Protein 2FA5 (pdb70)

Sequence (269 aa):
HPVLLNLEQFLPYRLSVLSNRISGNIAKVYGDRYGAIPEWRVITILALYPGSSASEVSDRTADKVAVSRAVARLLERGFIRRSLALSPAGRQVYETVAPLVNEEQRLSVFSAEEQQTLERLIDRLAKDGLPRASPHPVLLNLEQFLPYRRLSVLSNRISGNIAKVYGDRYGAIPEWRVITILALYPGSSASEVSDRTADKVAVSRAVARLLERGFIRRESLALSPAGRQVYETVAPLVNEEQRLSVFSAEEQQTLERLIDRLAKDGLPRA

Secondary structure (DSSP, 8-state):
---SS-GGG-HHHHHHHHHHHHHHHHHHHHHHHH--HHHHHHHHHHHHSTT--HHHHHHHH--HHHHHHHHHHHHHTTSEE---EE-HHHHHHHHHHHHHHH-------S-HHHHHHHHHHHHHIIIIITT--/--------GGG-HHHHHHHHHHHHHHHHGGGTHHHH--HHHHHHHHHHHHSTT--HHHHHHHH--HHHHHHHHHHHHHHTSEE----EE-HHHHHHHHHHHHHHH-------S-HHHHHHHHHHHHHIIIIITT--

B-factor: mean 27.33, std 9.85, range [12.16, 69.09]

Organism: Xanthomonas campestris pv. campestris (strain ATCC 33913 / DSM 3586 / NCPPB 528 / LMG 568 / P 25) (NCBI:txid190485)

Solvent-accessible surface area: 13557 Å² total

Radius of gyration: 19.33 Å; Cα contacts (8 Å, |Δi|>4): 300; chains: 2; bounding box: 57×34×50 Å

CATH classification: 1.10.10.10

Foldseek 3Di:
DDDPDPLVPHVVNVVVVVVVVLLVVLCCLCCVVPNDSLLVLLLVVCVVPPPDALVRSCVVVPPSVSSVVSVVVCVVVQQWDDVTHGDVNVVVSCVVSVVVSVVVVVCVPDDPVVVVVVVVVVVCCVPPVVVVD/DDDDDDDPQVPHVVNVVVVVVVVLLVVLCVQPCVVPPDSLLVQVLVVQVVPPLDDLVVSCVVVPPSVSSVVSVVVCVVVQQWDPPVTHGDVNVVVVCVVSVVVSVCVVVCVPDDPVRVVVVVVVVVCCVPPVVVVD

Structure (mmCIF, N/CA/C/O backbone):
data_2FA5
#
_entry.id   2FA5
#
_cell.length_a   71.420
_cell.length_b   71.420
_cell.length_c   110.290
_cell.angle_alpha   90.00
_cell.angle_beta   90.00
_cell.angle_gamma   120.00
#
_symmetry.space_group_name_H-M   'P 32 2 1'
#
loop_
_entity.id
_entity.type
_entity.pdbx_description
1 polymer 'transcriptional regulator marR/emrR family'
2 non-polymer 'CHLORIDE ION'
3 water water
#
loop_
_atom_site.group_PDB
_atom_site.id
_atom_site.type_symbol
_atom_site.label_atom_id
_atom_site.label_alt_id
_atom_site.label_comp_id
_atom_site.label_asym_id
_atom_site.label_entity_id
_atom_site.label_seq_id
_atom_site.pdbx_PDB_ins_code
_atom_site.Cartn_x
_atom_site.Cartn_y
_atom_site.Cartn_z
_atom_site.occupancy
_atom_site.B_iso_or_equiv
_atom_site.auth_seq_id
_atom_site.auth_comp_id
_atom_site.auth_asym_id
_atom_site.auth_atom_id
_atom_site.pdbx_PDB_model_num
ATOM 1 N N . HIS A 1 12 ? -26.254 56.519 50.844 1.00 43.32 12 HIS A N 1
ATOM 2 C CA . HIS A 1 12 ? -25.174 55.784 50.126 1.00 42.21 12 HIS A CA 1
ATOM 3 C C . HIS A 1 12 ? -23.840 55.994 50.834 1.00 41.61 12 HIS A C 1
ATOM 4 O O . HIS A 1 12 ? -23.139 56.974 50.582 1.00 43.29 12 HIS A O 1
ATOM 11 N N . PRO A 1 13 ? -23.465 55.068 51.728 1.00 39.26 13 PRO A N 1
ATOM 12 C CA . PRO A 1 13 ? -22.203 55.187 52.459 1.00 37.12 13 PRO A CA 1
ATOM 13 C C . PRO A 1 13 ? -20.966 54.926 51.606 1.00 34.39 13 PRO A C 1
ATOM 14 O O . PRO A 1 13 ? -21.007 54.152 50.646 1.00 33.47 13 PRO A O 1
ATOM 18 N N . VAL A 1 14 ? -19.869 55.587 51.959 1.00 32.49 14 VAL A N 1
ATOM 19 C CA . VAL A 1 14 ? -18.605 55.395 51.259 1.00 29.96 14 VAL A CA 1
ATOM 20 C C . VAL A 1 14 ? -17.913 54.260 52.008 1.00 29.68 14 VAL A C 1
ATOM 21 O O . VAL A 1 14 ? -17.605 54.384 53.195 1.00 29.41 14 VAL A O 1
ATOM 25 N N . LEU A 1 15 ? -17.689 53.147 51.319 1.00 28.67 15 LEU A N 1
ATOM 26 C CA . LEU A 1 15 ? -17.061 51.985 51.933 1.00 29.28 15 LEU A CA 1
ATOM 27 C C . LEU A 1 15 ? -15.557 51.954 51.717 1.00 28.52 15 LEU A C 1
ATOM 28 O O . LEU A 1 15 ? -14.825 51.298 52.459 1.00 29.79 15 LEU A O 1
ATOM 33 N N . LEU A 1 16 ? -15.101 52.665 50.694 1.00 26.92 16 LEU A N 1
ATOM 34 C CA . LEU A 1 16 ? -13.681 52.724 50.385 1.00 26.15 16 LEU A CA 1
ATOM 35 C C . LEU A 1 16 ? -13.245 54.186 50.427 1.00 25.13 16 LEU A C 1
ATOM 36 O O . LEU A 1 16 ? -13.486 54.941 49.487 1.00 22.79 16 LEU A O 1
ATOM 41 N N . ASN A 1 17 ? -12.616 54.581 51.533 1.00 25.16 17 ASN A N 1
ATOM 42 C CA . ASN A 1 17 ? -12.155 55.957 51.713 1.00 25.21 17 ASN A CA 1
ATOM 43 C C . ASN A 1 17 ? -10.840 56.160 50.969 1.00 25.06 17 ASN A C 1
ATOM 44 O O . ASN A 1 17 ? -9.767 56.218 51.578 1.00 22.73 17 ASN A O 1
ATOM 49 N N . LEU A 1 18 ? -10.944 56.281 49.649 1.00 22.93 18 LEU A N 1
ATOM 50 C CA . LEU A 1 18 ? -9.792 56.438 48.766 1.00 23.80 18 LEU A CA 1
ATOM 51 C C . LEU A 1 18 ? -8.691 57.398 49.202 1.00 23.74 18 LEU A C 1
ATOM 52 O O . LEU A 1 18 ? -7.517 57.052 49.149 1.00 22.96 18 LEU A O 1
ATOM 57 N N . GLU A 1 19 ? -9.061 58.607 49.610 1.00 26.59 19 GLU A N 1
ATOM 58 C CA . GLU A 1 19 ? -8.061 59.593 50.002 1.00 28.53 19 GLU A CA 1
ATOM 59 C C . GLU A 1 19 ? -7.088 59.105 51.069 1.00 28.03 19 GLU A C 1
ATOM 60 O O . GLU A 1 19 ? -5.971 59.613 51.170 1.00 30.01 19 GLU A O 1
ATOM 66 N N . GLN A 1 20 ? -7.499 58.120 51.860 1.00 27.73 20 GLN A N 1
ATOM 67 C CA . GLN A 1 20 ? -6.629 57.586 52.900 1.00 28.37 20 GLN A CA 1
ATOM 68 C C . GLN A 1 20 ? -6.342 56.104 52.675 1.00 27.26 20 GLN A C 1
ATOM 69 O O . GLN A 1 20 ? -5.828 55.424 53.558 1.00 27.04 20 GLN A O 1
ATOM 75 N N . PHE A 1 21 ? -6.668 55.620 51.479 1.00 25.02 21 PHE A N 1
ATOM 76 C CA . PHE A 1 21 ? -6.477 54.219 51.105 1.00 24.08 21 PHE A CA 1
ATOM 77 C C . PHE A 1 21 ? -5.099 54.060 50.449 1.00 25.11 21 PHE A C 1
ATOM 78 O O . PHE A 1 21 ? -4.879 54.527 49.331 1.00 22.05 21 PHE A O 1
ATOM 86 N N . LEU A 1 22 ? -4.179 53.397 51.146 1.00 25.05 22 LEU A N 1
ATOM 87 C CA . LEU A 1 22 ? -2.814 53.209 50.650 1.00 28.21 22 LEU A CA 1
ATOM 88 C C . LEU A 1 22 ? -2.674 52.795 49.179 1.00 26.40 22 LEU A C 1
ATOM 89 O O . LEU A 1 22 ? -1.906 53.406 48.436 1.00 27.52 22 LEU A O 1
ATOM 94 N N . PRO A 1 23 ? -3.391 51.746 48.742 1.00 25.45 23 PRO A N 1
ATOM 95 C CA . PRO A 1 23 ? -3.270 51.334 47.338 1.00 25.07 23 PRO A CA 1
ATOM 96 C C . PRO A 1 23 ? -3.557 52.475 46.361 1.00 25.71 23 PRO A C 1
ATOM 97 O O . PRO A 1 23 ? -2.908 52.600 45.314 1.00 25.67 23 PRO A O 1
ATOM 101 N N . TYR A 1 24 ? -4.534 53.304 46.708 1.00 23.65 24 TYR A N 1
ATOM 102 C CA . TYR A 1 24 ? -4.909 54.434 45.871 1.00 22.03 24 TYR A CA 1
ATOM 103 C C . TYR A 1 24 ? -3.817 55.496 45.926 1.00 22.90 24 TYR A C 1
ATOM 104 O O . TYR A 1 24 ? -3.374 55.993 44.895 1.00 22.14 24 TYR A O 1
ATOM 113 N N . ARG A 1 25 ? -3.394 55.843 47.137 1.00 21.96 25 ARG A N 1
ATOM 114 C CA . ARG A 1 25 ? -2.354 56.846 47.329 1.00 23.98 25 ARG A CA 1
ATOM 115 C C . ARG A 1 25 ? -1.090 56.477 46.554 1.00 22.73 25 ARG A C 1
ATOM 116 O O . ARG A 1 25 ? -0.465 57.335 45.924 1.00 21.14 25 ARG A O 1
ATOM 124 N N . LEU A 1 26 ? -0.719 55.202 46.598 1.00 22.81 26 LEU A N 1
ATOM 125 C CA . LEU A 1 26 ? 0.473 54.741 45.890 1.00 23.31 26 LEU A CA 1
ATOM 126 C C . LEU A 1 26 ? 0.272 54.816 44.381 1.00 22.46 26 LEU A C 1
ATOM 127 O O . LEU A 1 26 ? 1.154 55.274 43.652 1.00 22.21 26 LEU A O 1
ATOM 132 N N . SER A 1 27 ? -0.889 54.360 43.922 1.00 19.74 27 SER A N 1
ATOM 133 C CA . SER A 1 27 ? -1.223 54.365 42.501 1.00 20.84 27 SER A CA 1
ATOM 134 C C . SER A 1 27 ? -1.201 55.780 41.931 1.00 19.76 27 SER A C 1
ATOM 135 O O . SER A 1 27 ? -0.612 56.024 40.878 1.00 17.65 27 SER A O 1
ATOM 138 N N . VAL A 1 28 ? -1.849 56.711 42.624 1.00 16.43 28 VAL A N 1
ATOM 139 C CA . VAL A 1 28 ? -1.886 58.094 42.166 1.00 17.20 28 VAL A CA 1
ATOM 140 C C . VAL A 1 28 ? -0.481 58.708 42.114 1.00 16.73 28 VAL A C 1
ATOM 141 O O . VAL A 1 28 ? -0.109 59.327 41.117 1.00 14.12 28 VAL A O 1
ATOM 145 N N . LEU A 1 29 ? 0.302 58.533 43.177 1.00 15.97 29 LEU A N 1
ATOM 146 C CA . LEU A 1 29 ? 1.651 59.089 43.201 1.00 16.54 29 LEU A CA 1
ATOM 147 C C . LEU A 1 29 ? 2.508 58.522 42.075 1.00 14.97 29 LEU A C 1
ATOM 148 O O . LEU A 1 29 ? 3.246 59.257 41.412 1.00 15.83 29 LEU A O 1
ATOM 153 N N . SER A 1 30 ? 2.413 57.214 41.868 1.00 13.94 30 SER A N 1
ATOM 154 C CA . SER A 1 30 ? 3.178 56.549 40.814 1.00 15.41 30 SER A CA 1
ATOM 155 C C . SER A 1 30 ? 2.779 57.098 39.440 1.00 15.90 30 SER A C 1
ATOM 156 O O . SER A 1 30 ? 3.633 57.361 38.591 1.00 15.57 30 SER A O 1
ATOM 159 N N . ASN A 1 31 ? 1.476 57.271 39.232 1.00 14.22 31 ASN A N 1
ATOM 160 C CA . ASN A 1 31 ? 0.971 57.803 37.971 1.00 16.27 31 ASN A CA 1
ATOM 161 C C . ASN A 1 31 ? 1.450 59.238 37.735 1.00 15.87 31 ASN A C 1
ATOM 162 O O . ASN A 1 31 ? 1.782 59.607 36.608 1.00 14.91 31 ASN A O 1
ATOM 167 N N . ARG A 1 32 ? 1.492 60.046 38.792 1.00 16.14 32 ARG A N 1
ATOM 168 C CA . ARG A 1 32 ? 1.940 61.432 38.659 1.00 15.33 32 ARG A CA 1
ATOM 169 C C . ARG A 1 32 ? 3.439 61.502 38.388 1.00 15.19 32 ARG A C 1
ATOM 170 O O . ARG A 1 32 ? 3.889 62.314 37.580 1.00 15.48 32 ARG A O 1
ATOM 178 N N . ILE A 1 33 ? 4.214 60.663 39.070 1.00 13.68 33 ILE A N 1
ATOM 179 C CA . ILE A 1 33 ? 5.657 60.620 38.837 1.00 13.96 33 ILE A CA 1
ATOM 180 C C . ILE A 1 33 ? 5.889 60.220 37.366 1.00 16.10 33 ILE A C 1
ATOM 181 O O . ILE A 1 33 ? 6.651 60.866 36.643 1.00 15.95 33 ILE A O 1
ATOM 186 N N . SER A 1 34 ? 5.214 59.165 36.921 1.00 16.86 34 SER A N 1
ATOM 187 C CA . SER A 1 34 ? 5.358 58.702 35.540 1.00 19.29 34 SER A CA 1
ATOM 188 C C . SER A 1 34 ? 4.908 59.747 34.524 1.00 17.97 34 SER A C 1
ATOM 189 O O . SER A 1 34 ? 5.514 59.881 33.458 1.00 18.80 34 SER A O 1
ATOM 192 N N . GLY A 1 35 ? 3.853 60.485 34.855 1.00 17.36 35 GLY A N 1
ATOM 193 C CA . GLY A 1 35 ? 3.352 61.518 33.960 1.00 18.52 35 GLY A CA 1
ATOM 194 C C . GLY A 1 35 ? 4.350 62.651 33.781 1.00 18.88 35 GLY A C 1
ATOM 195 O O . GLY A 1 35 ? 4.489 63.212 32.690 1.00 18.13 35 GLY A O 1
ATOM 196 N N . ASN A 1 36 ? 5.054 63.002 34.852 1.00 17.22 36 ASN A N 1
ATOM 197 C CA . ASN A 1 36 ? 6.048 64.065 34.765 1.00 17.04 36 ASN A CA 1
ATOM 198 C C . ASN A 1 36 ? 7.253 63.584 33.964 1.00 18.36 36 ASN A C 1
ATOM 199 O O . ASN A 1 36 ? 7.843 64.341 33.185 1.00 19.04 36 ASN A O 1
ATOM 204 N N . ILE A 1 37 ? 7.615 62.321 34.147 1.00 16.81 37 ILE A N 1
ATOM 205 C CA . ILE A 1 37 ? 8.737 61.747 33.409 1.00 17.81 37 ILE A CA 1
ATOM 206 C C . ILE A 1 37 ? 8.337 61.619 31.938 1.00 18.10 37 ILE A C 1
ATOM 207 O O . ILE A 1 37 ? 9.161 61.796 31.038 1.00 20.45 37 ILE A O 1
ATOM 212 N N . ALA A 1 38 ? 7.059 61.338 31.708 1.00 19.41 38 ALA A N 1
ATOM 213 C CA . ALA A 1 38 ? 6.526 61.159 30.361 1.00 20.56 38 ALA A CA 1
ATOM 214 C C . ALA A 1 38 ? 6.632 62.404 29.489 1.00 24.08 38 ALA A C 1
ATOM 215 O O . ALA A 1 38 ? 6.564 62.313 28.262 1.00 24.91 38 ALA A O 1
ATOM 217 N N . LYS A 1 39 ? 6.795 63.566 30.112 1.00 23.98 39 LYS A N 1
ATOM 218 C CA . LYS A 1 39 ? 6.897 64.800 29.344 1.00 26.67 39 LYS A CA 1
ATOM 219 C C . LYS A 1 39 ? 8.213 64.836 28.577 1.00 25.55 39 LYS A C 1
ATOM 220 O O . LYS A 1 39 ? 8.298 65.420 27.494 1.00 25.06 39 LYS A O 1
ATOM 226 N N . VAL A 1 40 ? 9.240 64.206 29.140 1.00 22.62 40 VAL A N 1
ATOM 227 C CA . VAL A 1 40 ? 10.549 64.174 28.503 1.00 22.39 40 VAL A CA 1
ATOM 228 C C . VAL A 1 40 ? 10.495 63.546 27.113 1.00 22.35 40 VAL A C 1
ATOM 229 O O . VAL A 1 40 ? 10.922 64.159 26.133 1.00 21.69 40 VAL A O 1
ATOM 233 N N . TYR A 1 41 ? 9.978 62.325 27.025 1.00 21.36 41 TYR A N 1
ATOM 234 C CA . TYR A 1 41 ? 9.901 61.646 25.739 1.00 19.83 41 TYR A CA 1
ATOM 235 C C . TYR A 1 41 ? 8.601 61.934 25.001 1.00 21.53 41 TYR A C 1
ATOM 236 O O . TYR A 1 41 ? 8.506 61.717 23.789 1.00 20.12 41 TYR A O 1
ATOM 245 N N . GLY A 1 42 ? 7.602 62.425 25.727 1.00 18.64 42 GLY A N 1
ATOM 246 C CA . GLY A 1 42 ? 6.352 62.773 25.082 1.00 22.96 42 GLY A CA 1
ATOM 247 C C . GLY A 1 42 ? 6.668 63.943 24.166 1.00 25.90 42 GLY A C 1
ATOM 248 O O . GLY A 1 42 ? 6.233 63.991 23.014 1.00 27.42 42 GLY A O 1
ATOM 249 N N . ASP A 1 43 ? 7.456 64.881 24.684 1.00 24.91 43 ASP A N 1
ATOM 250 C CA . ASP A 1 43 ? 7.861 66.062 23.933 1.00 26.16 43 ASP A CA 1
ATOM 251 C C . ASP A 1 43 ? 8.878 65.737 22.838 1.00 25.87 43 ASP A C 1
ATOM 252 O O . ASP A 1 43 ? 8.719 66.147 21.691 1.00 28.41 43 ASP A O 1
ATOM 257 N N . ARG A 1 44 ? 9.924 65.002 23.194 1.00 23.76 44 ARG A N 1
ATOM 258 C CA . ARG A 1 44 ? 10.965 64.669 22.232 1.00 25.02 44 ARG A CA 1
ATOM 259 C C . ARG A 1 44 ? 10.574 63.680 21.135 1.00 24.71 44 ARG A C 1
ATOM 260 O O . ARG A 1 44 ? 11.072 63.782 20.016 1.00 24.63 44 ARG A O 1
ATOM 268 N N . TYR A 1 45 ? 9.675 62.743 21.430 1.00 23.49 45 TYR A N 1
ATOM 269 C CA . TYR A 1 45 ? 9.303 61.749 20.425 1.00 22.15 45 TYR A CA 1
ATOM 270 C C . TYR A 1 45 ? 7.824 61.422 20.234 1.00 21.72 45 TYR A C 1
ATOM 271 O O . TYR A 1 45 ? 7.492 60.556 19.424 1.00 21.57 45 TYR A O 1
ATOM 280 N N . GLY A 1 46 ? 6.933 62.101 20.951 1.00 21.72 46 GLY A N 1
ATOM 281 C CA . GLY A 1 46 ? 5.519 61.792 20.811 1.00 21.28 46 GLY A CA 1
ATOM 282 C C . GLY A 1 46 ? 5.295 60.336 21.192 1.00 22.76 46 GLY A C 1
ATOM 283 O O . GLY A 1 46 ? 4.540 59.608 20.544 1.00 22.81 46 GLY A O 1
ATOM 292 N N . ALA A 1 48 ? 4.312 57.324 24.129 1.00 19.03 48 ALA A N 1
ATOM 293 C CA . ALA A 1 48 ? 3.448 57.055 25.278 1.00 18.36 48 ALA A CA 1
ATOM 294 C C . ALA A 1 48 ? 4.178 56.307 26.398 1.00 17.58 48 ALA A C 1
ATOM 295 O O . ALA A 1 48 ? 5.189 55.657 26.171 1.00 14.55 48 ALA A O 1
ATOM 297 N N . ILE A 1 49 ? 3.648 56.407 27.612 1.00 17.46 49 ILE A N 1
ATOM 298 C CA . ILE A 1 49 ? 4.252 55.774 28.778 1.00 17.40 49 ILE A CA 1
ATOM 299 C C . ILE A 1 49 ? 4.605 54.300 28.605 1.00 16.10 49 ILE A C 1
ATOM 300 O O . ILE A 1 49 ? 5.746 53.901 28.839 1.00 16.84 49 ILE A O 1
ATOM 305 N N . PRO A 1 50 ? 3.641 53.466 28.188 1.00 16.89 50 PRO A N 1
ATOM 306 C CA . PRO A 1 50 ? 3.959 52.043 28.016 1.00 16.98 50 PRO A CA 1
ATOM 307 C C . PRO A 1 50 ? 5.076 51.781 27.011 1.00 15.96 50 PRO A C 1
ATOM 308 O O . PRO A 1 50 ? 5.881 50.863 27.185 1.00 15.88 50 PRO A O 1
ATOM 312 N N . GLU A 1 51 ? 5.126 52.597 25.965 1.00 15.65 51 GLU A N 1
ATOM 313 C CA . GLU A 1 51 ? 6.151 52.457 24.940 1.00 14.73 51 GLU A CA 1
ATOM 314 C C . GLU A 1 51 ? 7.531 52.719 25.532 1.00 14.24 51 GLU A C 1
ATOM 315 O O . GLU A 1 51 ? 8.469 51.967 25.285 1.00 15.03 51 GLU A O 1
ATOM 321 N N . TRP A 1 52 ? 7.657 53.786 26.313 1.00 14.85 52 TRP A N 1
ATOM 322 C CA . TRP A 1 52 ? 8.945 54.095 26.936 1.00 14.20 52 TRP A CA 1
ATOM 323 C C . TRP A 1 52 ? 9.370 52.949 27.855 1.00 15.31 52 TRP A C 1
ATOM 324 O O . TRP A 1 52 ? 10.518 52.509 27.816 1.00 14.69 52 TRP A O 1
ATOM 335 N N . ARG A 1 53 ? 8.445 52.459 28.676 1.00 15.11 53 ARG A N 1
ATOM 336 C CA . ARG A 1 53 ? 8.782 51.368 29.587 1.00 18.67 53 ARG A CA 1
ATOM 337 C C . ARG A 1 53 ? 9.330 50.175 28.808 1.00 18.92 53 ARG A C 1
ATOM 338 O O . ARG A 1 53 ? 10.344 49.587 29.192 1.00 16.64 53 ARG A O 1
ATOM 346 N N . VAL A 1 54 ? 8.678 49.820 27.703 1.00 18.61 54 VAL A N 1
ATOM 347 C CA . VAL A 1 54 ? 9.166 48.706 26.901 1.00 16.37 54 VAL A CA 1
ATOM 348 C C . VAL A 1 54 ? 10.591 48.981 26.426 1.00 16.62 54 VAL A C 1
ATOM 349 O O . VAL A 1 54 ? 11.440 48.098 26.467 1.00 16.62 54 VAL A O 1
ATOM 353 N N . ILE A 1 55 ? 10.853 50.202 25.971 1.00 15.98 55 ILE A N 1
ATOM 354 C CA . ILE A 1 55 ? 12.193 50.565 25.518 1.00 16.49 55 ILE A CA 1
ATOM 355 C C . ILE A 1 55 ? 13.230 50.333 26.624 1.00 15.61 55 ILE A C 1
ATOM 356 O O . ILE A 1 55 ? 14.287 49.742 26.386 1.00 17.03 55 ILE A O 1
ATOM 361 N N . THR A 1 56 ? 12.924 50.796 27.832 1.00 15.26 56 THR A N 1
ATOM 362 C CA . THR A 1 56 ? 13.859 50.655 28.949 1.00 17.96 56 THR A CA 1
ATOM 363 C C . THR A 1 56 ? 14.128 49.205 29.319 1.00 18.16 56 THR A C 1
ATOM 364 O O . THR A 1 56 ? 15.220 48.876 29.779 1.00 18.65 56 THR A O 1
ATOM 368 N N . ILE A 1 57 ? 13.133 48.343 29.130 1.00 16.98 57 ILE A N 1
ATOM 369 C CA . ILE A 1 57 ? 13.289 46.925 29.443 1.00 18.63 57 ILE A CA 1
ATOM 370 C C . ILE A 1 57 ? 14.154 46.258 28.373 1.00 18.60 57 ILE A C 1
ATOM 3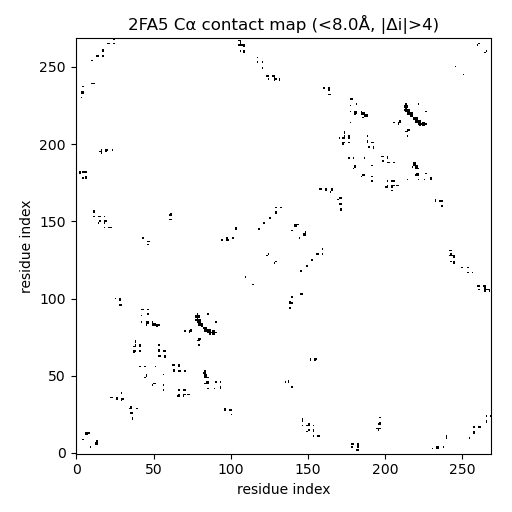71 O O . ILE A 1 57 ? 15.092 45.528 28.691 1.00 19.77 57 ILE A O 1
ATOM 376 N N . LEU A 1 58 ? 13.843 46.515 27.106 1.00 18.91 58 LEU A N 1
ATOM 377 C CA . LEU A 1 58 ? 14.609 45.930 26.007 1.00 19.32 58 LEU A CA 1
ATOM 378 C C . LEU A 1 58 ? 16.046 46.437 25.972 1.00 20.12 58 LEU A C 1
ATOM 379 O O . LEU A 1 58 ? 16.941 45.748 25.489 1.00 21.03 58 LEU A O 1
ATOM 384 N N . ALA A 1 59 ? 16.264 47.648 26.468 1.00 18.52 59 ALA A N 1
ATOM 385 C CA . ALA A 1 59 ? 17.608 48.205 26.494 1.00 21.10 59 ALA A CA 1
ATOM 386 C C . ALA A 1 59 ? 18.439 47.397 27.488 1.00 22.99 59 ALA A C 1
ATOM 387 O O . ALA A 1 59 ? 19.594 47.066 27.224 1.00 24.71 59 ALA A O 1
ATOM 389 N N . LEU A 1 60 ? 17.831 47.075 28.627 1.00 24.27 60 LEU A N 1
ATOM 390 C CA . LEU A 1 60 ? 18.500 46.324 29.687 1.00 26.02 60 LEU A CA 1
ATOM 391 C C . LEU A 1 60 ? 18.541 44.820 29.424 1.00 27.64 60 LEU A C 1
ATOM 392 O O . LEU A 1 60 ? 19.504 44.150 29.800 1.00 28.87 60 LEU A O 1
ATOM 397 N N . TYR A 1 61 ? 17.509 44.290 28.768 1.00 26.52 61 TYR A N 1
ATOM 398 C CA . TYR A 1 61 ? 17.451 42.859 28.480 1.00 26.71 61 TYR A CA 1
ATOM 399 C C . TYR A 1 61 ? 17.068 42.556 27.033 1.00 27.52 61 TYR A C 1
ATOM 400 O O . TYR A 1 61 ? 15.925 42.204 26.740 1.00 26.62 61 TYR A O 1
ATOM 409 N N . PRO A 1 62 ? 18.026 42.689 26.105 1.00 29.52 62 PRO A N 1
ATOM 410 C CA . PRO A 1 62 ? 17.753 42.421 24.691 1.00 30.56 62 PRO A CA 1
ATOM 411 C C . PRO A 1 62 ? 17.241 40.997 24.477 1.00 30.86 62 PRO A C 1
ATOM 412 O O . PRO A 1 62 ? 17.647 40.072 25.179 1.00 30.63 62 PRO A O 1
ATOM 416 N N . GLY A 1 63 ? 16.340 40.829 23.514 1.00 30.57 63 GLY A N 1
ATOM 417 C CA . GLY A 1 63 ? 15.808 39.508 23.227 1.00 31.02 63 GLY A CA 1
ATOM 418 C C . GLY A 1 63 ? 14.540 39.140 23.972 1.00 30.72 63 GLY A C 1
ATOM 419 O O . GLY A 1 63 ? 13.938 38.101 23.697 1.00 31.11 63 GLY A O 1
ATOM 420 N N . SER A 1 64 ? 14.129 39.981 24.917 1.00 30.33 64 SER A N 1
ATOM 421 C CA . SER A 1 64 ? 12.921 39.723 25.691 1.00 30.99 64 SER A CA 1
ATOM 422 C C . SER A 1 64 ? 11.686 39.688 24.797 1.00 31.37 64 SER A C 1
ATOM 423 O O . SER A 1 64 ? 11.611 40.401 23.798 1.00 31.40 64 SER A O 1
ATOM 426 N N . SER A 1 65 ? 10.720 38.853 25.161 1.00 32.87 65 SER A N 1
ATOM 427 C CA . SER A 1 65 ? 9.479 38.752 24.403 1.00 33.57 65 SER A CA 1
ATOM 428 C C . SER A 1 65 ? 8.474 39.685 25.065 1.00 33.54 65 SER A C 1
ATOM 429 O O . SER A 1 65 ? 8.732 40.211 26.148 1.00 32.63 65 SER A O 1
ATOM 432 N N . ALA A 1 66 ? 7.333 39.897 24.420 1.00 33.82 66 ALA A N 1
ATOM 433 C CA . ALA A 1 66 ? 6.313 40.764 24.993 1.00 33.34 66 ALA A CA 1
ATOM 434 C C . ALA A 1 66 ? 5.883 40.184 26.338 1.00 34.01 66 ALA A C 1
ATOM 435 O O . ALA A 1 66 ? 5.710 40.913 27.315 1.00 31.77 66 ALA A O 1
ATOM 437 N N . SER A 1 67 ? 5.726 38.864 26.382 1.00 33.05 67 SER A N 1
ATOM 438 C CA . SER A 1 67 ? 5.312 38.174 27.599 1.00 33.63 67 SER A CA 1
ATOM 439 C C . SER A 1 67 ? 6.313 38.365 28.733 1.00 32.82 67 SER A C 1
ATOM 440 O O . SER A 1 67 ? 5.927 38.537 29.891 1.00 31.88 67 SER A O 1
ATOM 443 N N . GLU A 1 68 ? 7.599 38.328 28.399 1.00 31.35 68 GLU A N 1
ATOM 444 C CA . GLU A 1 68 ? 8.645 38.506 29.399 1.00 30.01 68 GLU A CA 1
ATOM 445 C C . GLU A 1 68 ? 8.626 39.928 29.948 1.00 28.23 68 GLU A C 1
ATOM 446 O O . GLU A 1 68 ? 8.882 40.150 31.133 1.00 25.88 68 GLU A O 1
ATOM 452 N N . VAL A 1 69 ? 8.331 40.889 29.080 1.00 25.25 69 VAL A N 1
ATOM 453 C CA . VAL A 1 69 ? 8.261 42.285 29.496 1.00 23.44 69 VAL A CA 1
ATOM 454 C C . VAL A 1 69 ? 7.131 42.441 30.513 1.00 24.33 69 VAL A C 1
ATOM 455 O O . VAL A 1 69 ? 7.311 43.040 31.570 1.00 23.89 69 VAL A O 1
ATOM 459 N N . SER A 1 70 ? 5.970 41.877 30.191 1.00 25.52 70 SER A N 1
ATOM 460 C CA . SER A 1 70 ? 4.801 41.948 31.062 1.00 28.03 70 SER A CA 1
ATOM 461 C C . SER A 1 70 ? 5.036 41.369 32.450 1.00 28.91 70 SER A C 1
ATOM 462 O O . SER A 1 70 ? 4.674 41.980 33.454 1.00 27.09 70 SER A O 1
ATOM 465 N N . ASP A 1 71 ? 5.636 40.183 32.506 1.00 30.55 71 ASP A N 1
ATOM 466 C CA . ASP A 1 71 ? 5.891 39.526 33.781 1.00 32.62 71 ASP A CA 1
ATOM 467 C C . ASP A 1 71 ? 6.810 40.345 34.679 1.00 32.15 71 ASP A C 1
ATOM 468 O O . ASP A 1 71 ? 6.609 40.423 35.891 1.00 32.56 71 ASP A O 1
ATOM 473 N N . ARG A 1 72 ? 7.814 40.968 34.077 1.00 30.57 72 ARG A N 1
ATOM 474 C CA . ARG A 1 72 ? 8.771 41.773 34.825 1.00 30.07 72 ARG A CA 1
ATOM 475 C C . ARG A 1 72 ? 8.142 43.065 35.358 1.00 29.64 72 ARG A C 1
ATOM 476 O O . ARG A 1 72 ? 8.363 43.448 36.508 1.00 29.19 72 ARG A O 1
ATOM 484 N N . THR A 1 73 ? 7.333 43.716 34.528 1.00 26.86 73 THR A N 1
ATOM 485 C CA . THR A 1 73 ? 6.702 44.978 34.896 1.00 26.69 73 THR A CA 1
ATOM 486 C C . THR A 1 73 ? 5.317 44.873 35.535 1.00 25.81 73 THR A C 1
ATOM 487 O O . THR A 1 73 ? 4.830 45.842 36.117 1.00 25.83 73 THR A O 1
ATOM 491 N N . ALA A 1 74 ? 4.685 43.710 35.421 1.00 24.51 74 ALA A N 1
ATOM 492 C CA . ALA A 1 74 ? 3.346 43.501 35.963 1.00 25.99 74 ALA A CA 1
ATOM 493 C C . ALA A 1 74 ? 2.319 44.303 35.159 1.00 25.41 74 ALA A C 1
ATOM 494 O O . ALA A 1 74 ? 1.169 44.439 35.569 1.00 24.79 74 ALA A O 1
ATOM 504 N N . ASP A 1 76 ? -0.286 45.136 32.108 1.00 26.71 76 ASP A N 1
ATOM 505 C CA . ASP A 1 76 ? -1.276 44.319 31.424 1.00 27.77 76 ASP A CA 1
ATOM 506 C C . ASP A 1 76 ? -0.672 43.824 30.107 1.00 26.19 76 ASP A C 1
ATOM 507 O O . ASP A 1 76 ? -0.122 44.615 29.334 1.00 23.80 76 ASP A O 1
ATOM 512 N N . LYS A 1 77 ? -0.771 42.519 29.865 1.00 25.15 77 LYS A N 1
ATOM 513 C CA . LYS A 1 77 ? -0.235 41.891 28.657 1.00 24.69 77 LYS A CA 1
ATOM 514 C C . LYS A 1 77 ? -0.692 42.569 27.362 1.00 22.20 77 LYS A C 1
ATOM 515 O O . LYS A 1 77 ? 0.089 42.715 26.417 1.00 18.16 77 LYS A O 1
ATOM 521 N N . VAL A 1 78 ? -1.958 42.967 27.308 1.00 19.98 78 VAL A N 1
ATOM 522 C CA . VAL A 1 78 ? -2.480 43.606 26.103 1.00 20.24 78 VAL A CA 1
ATOM 523 C C . VAL A 1 78 ? -1.861 44.980 25.880 1.00 20.19 78 VAL A C 1
ATOM 524 O O . VAL A 1 78 ? -1.598 45.372 24.746 1.00 19.61 78 VAL A O 1
ATOM 528 N N . ALA A 1 79 ? -1.611 45.711 26.963 1.00 19.46 79 ALA A N 1
ATOM 529 C CA . ALA A 1 79 ? -1.020 47.035 26.838 1.00 19.60 79 ALA A CA 1
ATOM 530 C C . ALA A 1 79 ? 0.407 46.924 26.316 1.00 18.00 79 ALA A C 1
ATOM 531 O O . ALA A 1 79 ? 0.843 47.743 25.507 1.00 20.05 79 ALA A O 1
ATOM 533 N N . VAL A 1 80 ? 1.133 45.912 26.782 1.00 18.94 80 VAL A N 1
ATOM 534 C CA . VAL A 1 80 ? 2.513 45.707 26.347 1.00 19.48 80 VAL A CA 1
ATOM 535 C C . VAL A 1 80 ? 2.524 45.301 24.875 1.00 17.32 80 VAL A C 1
ATOM 536 O O . VAL A 1 80 ? 3.323 45.801 24.088 1.00 16.51 80 VAL A O 1
ATOM 540 N N . SER A 1 81 ? 1.621 44.398 24.508 1.00 17.48 81 SER A N 1
ATOM 541 C CA . SER A 1 81 ? 1.542 43.939 23.126 1.00 16.77 81 SER A CA 1
ATOM 542 C C . SER A 1 81 ? 1.281 45.105 22.182 1.00 15.58 81 SER A C 1
ATOM 543 O O . SER A 1 81 ? 1.934 45.229 21.145 1.00 16.08 81 SER A O 1
ATOM 546 N N . ARG A 1 82 ? 0.328 45.962 22.538 1.00 15.75 82 ARG A N 1
ATOM 547 C CA . ARG A 1 82 ? 0.010 47.116 21.697 1.00 16.04 82 ARG A CA 1
ATOM 54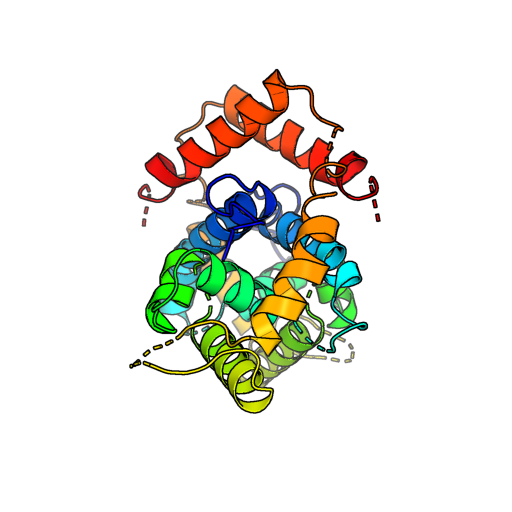8 C C . ARG A 1 82 ? 1.185 48.090 21.652 1.00 16.90 82 ARG A C 1
ATOM 549 O O . ARG A 1 82 ? 1.442 48.712 20.621 1.00 17.28 82 ARG A O 1
ATOM 557 N N . ALA A 1 83 ? 1.904 48.210 22.767 1.00 15.87 83 ALA A N 1
ATOM 558 C CA . ALA A 1 83 ? 3.064 49.101 22.826 1.00 16.56 83 ALA A CA 1
ATOM 559 C C . ALA A 1 83 ? 4.142 48.575 21.885 1.00 14.76 83 ALA A C 1
ATOM 560 O O . ALA A 1 83 ? 4.769 49.338 21.150 1.00 14.49 83 ALA A O 1
ATOM 562 N N . VAL A 1 84 ? 4.358 47.263 21.918 1.00 16.03 84 VAL A N 1
ATOM 563 C CA . VAL A 1 84 ? 5.347 46.630 21.054 1.00 16.73 84 VAL A CA 1
ATOM 564 C C . VAL A 1 84 ? 4.947 46.832 19.589 1.00 17.26 84 VAL A C 1
ATOM 565 O O . VAL A 1 84 ? 5.793 47.098 18.737 1.00 16.41 84 VAL A O 1
ATOM 569 N N . ALA A 1 85 ? 3.654 46.719 19.302 1.00 16.26 85 ALA A N 1
ATOM 570 C CA . ALA A 1 85 ? 3.165 46.913 17.938 1.00 18.36 85 ALA A CA 1
ATOM 571 C C . ALA A 1 85 ? 3.512 48.325 17.457 1.00 18.92 85 ALA A C 1
ATOM 572 O O . ALA A 1 85 ? 4.035 48.509 16.354 1.00 18.07 85 ALA A O 1
ATOM 574 N N . ARG A 1 86 ? 3.212 49.318 18.289 1.00 19.80 86 ARG A N 1
ATOM 575 C CA . ARG A 1 86 ? 3.491 50.715 17.962 1.00 20.89 86 ARG A CA 1
ATOM 576 C C . ARG A 1 86 ? 4.983 50.955 17.730 1.00 19.23 86 ARG A C 1
ATOM 577 O O . ARG A 1 86 ? 5.372 51.636 16.782 1.00 19.56 86 ARG A O 1
ATOM 585 N N . LEU A 1 87 ? 5.815 50.402 18.606 1.00 16.06 87 LEU A N 1
ATOM 586 C CA . LEU A 1 87 ? 7.265 50.559 18.486 1.00 16.03 87 LEU A CA 1
ATOM 587 C C . LEU A 1 87 ? 7.836 49.887 17.241 1.00 17.94 87 LEU A C 1
ATOM 588 O O . LEU A 1 87 ? 8.818 50.360 16.672 1.00 16.67 87 LEU A O 1
ATOM 593 N N . LEU A 1 88 ? 7.244 48.767 16.842 1.00 18.94 88 LEU A N 1
ATOM 594 C CA . LEU A 1 88 ? 7.705 48.050 15.651 1.00 21.54 88 LEU A CA 1
ATOM 595 C C . LEU A 1 88 ? 7.367 48.890 14.426 1.00 23.43 88 LEU A C 1
ATOM 596 O O . LEU A 1 88 ? 8.213 49.126 13.555 1.00 22.98 88 LEU A O 1
ATOM 601 N N . GLU A 1 89 ? 6.119 49.340 14.378 1.00 24.18 89 GLU A N 1
ATOM 602 C CA . GLU A 1 89 ? 5.622 50.170 13.287 1.00 27.52 89 GLU A CA 1
ATOM 603 C C . GLU A 1 89 ? 6.485 51.409 13.072 1.00 27.39 89 GLU A C 1
ATOM 604 O O . GLU A 1 89 ? 6.765 51.793 11.933 1.00 27.68 89 GLU A O 1
ATOM 610 N N . ARG A 1 90 ? 6.904 52.031 14.171 1.00 25.57 90 ARG A N 1
ATOM 611 C CA . ARG A 1 90 ? 7.723 53.238 14.113 1.00 24.91 90 ARG A CA 1
ATOM 612 C C . ARG A 1 90 ? 9.212 52.975 13.922 1.00 24.00 90 ARG A C 1
ATOM 613 O O . ARG A 1 90 ? 10.002 53.911 13.800 1.00 24.53 90 ARG A O 1
ATOM 621 N N . GLY A 1 91 ? 9.596 51.705 13.919 1.00 22.90 91 GLY A N 1
ATOM 622 C CA . GLY A 1 91 ? 10.991 51.355 13.725 1.00 22.78 91 GLY A CA 1
ATOM 623 C C . GLY A 1 91 ? 11.921 51.528 14.915 1.00 23.38 91 GLY A C 1
ATOM 624 O O . GLY A 1 91 ? 13.137 51.574 14.730 1.00 21.98 91 GLY A O 1
ATOM 625 N N . PHE A 1 92 ? 11.371 51.619 16.127 1.00 22.40 92 PHE A N 1
ATOM 626 C CA . PHE A 1 92 ? 12.193 51.782 17.326 1.00 23.89 92 PHE A CA 1
ATOM 627 C C . PHE A 1 92 ? 12.716 50.444 17.830 1.00 23.38 92 PHE A C 1
ATOM 628 O O . PHE A 1 92 ? 13.708 50.387 18.556 1.00 22.22 92 PHE A O 1
ATOM 636 N N . ILE A 1 93 ? 12.027 49.369 17.475 1.00 22.38 93 ILE A N 1
ATOM 637 C CA . ILE A 1 93 ? 12.477 48.041 17.859 1.00 26.86 93 ILE A CA 1
ATOM 638 C C . ILE A 1 93 ? 12.331 47.137 16.646 1.00 30.10 93 ILE A C 1
ATOM 639 O O . ILE A 1 93 ? 11.634 47.484 15.692 1.00 30.17 93 ILE A O 1
ATOM 644 N N . ARG A 1 94 ? 13.007 45.993 16.670 1.00 32.99 94 ARG A N 1
ATOM 645 C CA . ARG A 1 94 ? 12.954 45.053 15.557 1.00 38.58 94 ARG A CA 1
ATOM 646 C C . ARG A 1 94 ? 13.033 43.616 16.056 1.00 39.75 94 ARG A C 1
ATOM 647 O O . ARG A 1 94 ? 13.521 43.356 17.158 1.00 40.30 94 ARG A O 1
ATOM 655 N N . ARG A 1 95 ? 12.549 42.686 15.239 1.00 42.08 95 ARG A N 1
ATOM 656 C CA . ARG A 1 95 ? 12.565 41.269 15.591 1.00 44.69 95 ARG A CA 1
ATOM 657 C C . ARG A 1 95 ? 13.945 40.656 15.374 1.00 44.66 95 ARG A C 1
ATOM 658 O O . ARG A 1 95 ? 14.512 40.748 14.286 1.00 45.01 95 ARG A O 1
ATOM 666 N N . SER A 1 105 ? 10.575 36.137 17.639 1.00 52.51 105 SER A N 1
ATOM 667 C CA . SER A 1 105 ? 9.846 36.385 18.878 1.00 52.28 105 SER A CA 1
ATOM 668 C C . SER A 1 105 ? 10.666 37.233 19.847 1.00 51.88 105 SER A C 1
ATOM 669 O O . SER A 1 105 ? 10.125 37.811 20.792 1.00 52.50 105 SER A O 1
ATOM 680 N N . LEU A 1 107 ? 12.664 40.457 20.867 1.00 41.36 107 LEU A N 1
ATOM 681 C CA . LEU A 1 107 ? 12.687 41.874 20.527 1.00 37.03 107 LEU A CA 1
ATOM 682 C C . LEU A 1 107 ? 13.981 42.562 20.941 1.00 33.24 107 LEU A C 1
ATOM 683 O O . LEU A 1 107 ? 14.572 42.234 21.968 1.00 33.50 107 LEU A O 1
ATOM 688 N N . ALA A 1 108 ? 14.409 43.522 20.131 1.00 28.47 108 ALA A N 1
ATOM 689 C CA . ALA A 1 108 ? 15.623 44.280 20.405 1.00 27.36 108 ALA A CA 1
ATOM 690 C C . ALA A 1 108 ? 15.456 45.697 19.880 1.00 25.08 108 ALA A C 1
ATOM 691 O O . ALA A 1 108 ? 14.718 45.932 18.923 1.00 26.54 108 ALA A O 1
ATOM 693 N N . LEU A 1 109 ? 16.136 46.644 20.512 1.00 23.66 109 LEU A N 1
ATOM 694 C CA . LEU A 1 109 ? 16.068 48.028 20.077 1.00 23.33 109 LEU A CA 1
ATOM 695 C C . LEU A 1 109 ? 16.803 48.171 18.753 1.00 24.54 109 LEU A C 1
ATOM 696 O O . LEU A 1 109 ? 17.821 47.515 18.526 1.00 26.64 109 LEU A O 1
ATOM 701 N N . SER A 1 110 ? 16.277 49.016 17.876 1.00 25.07 110 SER A N 1
ATOM 702 C CA . SER A 1 110 ? 16.917 49.279 16.595 1.00 26.68 110 SER A CA 1
ATOM 703 C C . SER A 1 110 ? 17.859 50.442 16.889 1.00 28.19 110 SER A C 1
ATOM 704 O O . SER A 1 110 ? 17.819 51.007 17.980 1.00 25.54 110 SER A O 1
ATOM 707 N N . PRO A 1 111 ? 18.724 50.812 15.930 1.00 29.36 111 PRO A N 1
ATOM 708 C CA . PRO A 1 111 ? 19.638 51.931 16.176 1.00 29.21 111 PRO A CA 1
ATOM 709 C C . PRO A 1 111 ? 18.848 53.177 16.590 1.00 28.28 111 PRO A C 1
ATOM 710 O O . PRO A 1 111 ? 19.291 53.962 17.427 1.00 28.11 111 PRO A O 1
ATOM 714 N N . ALA A 1 112 ? 17.671 53.346 15.998 1.00 26.84 112 ALA A N 1
ATOM 715 C CA . ALA A 1 112 ? 16.814 54.483 16.309 1.00 25.41 112 ALA A CA 1
ATOM 716 C C . ALA A 1 112 ? 16.309 54.373 17.746 1.00 24.46 112 ALA A C 1
ATOM 717 O O . ALA A 1 112 ? 16.305 55.356 18.488 1.00 23.94 112 ALA A O 1
ATOM 719 N N . GLY A 1 113 ? 15.881 53.172 18.127 1.00 22.04 113 GLY A N 1
ATOM 720 C CA . GLY A 1 113 ? 15.390 52.954 19.478 1.00 22.93 113 GLY A CA 1
ATOM 721 C C . GLY A 1 113 ? 16.495 53.174 20.495 1.00 22.76 113 GLY A C 1
ATOM 722 O O . GLY A 1 113 ? 16.263 53.710 21.581 1.00 20.51 113 GLY A O 1
ATOM 723 N N . ARG A 1 114 ? 17.706 52.761 20.136 1.00 23.17 114 ARG A N 1
ATOM 724 C CA . ARG A 1 114 ? 18.857 52.926 21.014 1.00 24.78 114 ARG A CA 1
ATOM 725 C C . ARG A 1 114 ? 19.117 54.416 21.235 1.00 26.12 114 ARG A C 1
ATOM 726 O O . ARG A 1 114 ? 19.460 54.844 22.342 1.00 25.76 114 ARG A O 1
ATOM 734 N N . GLN A 1 115 ? 18.950 55.208 20.179 1.00 25.14 115 GLN A N 1
ATOM 735 C CA . GLN A 1 115 ? 19.176 56.642 20.278 1.00 25.43 115 GLN A CA 1
ATOM 736 C C . GLN A 1 115 ? 18.129 57.312 21.163 1.00 23.86 115 GLN A C 1
ATOM 737 O O . GLN A 1 115 ? 18.435 58.265 21.877 1.00 24.84 115 GLN A O 1
ATOM 743 N N . VAL A 1 116 ? 16.891 56.822 21.121 1.00 22.21 116 VAL A N 1
ATOM 744 C CA . VAL A 1 116 ? 15.848 57.390 21.963 1.00 19.24 116 VAL A CA 1
ATOM 745 C C . VAL A 1 116 ? 16.260 57.163 23.423 1.00 18.05 116 VAL A C 1
ATOM 746 O O . VAL A 1 116 ? 16.228 58.078 24.242 1.00 18.38 116 VAL A O 1
ATOM 750 N N . TYR A 1 117 ? 16.654 55.933 23.728 1.00 15.73 117 TYR A N 1
ATOM 751 C CA . TYR A 1 117 ? 17.074 55.556 25.075 1.00 17.68 117 TYR A CA 1
ATOM 752 C C . TYR A 1 117 ? 18.247 56.400 25.571 1.00 18.72 117 TYR A C 1
ATOM 753 O O . TYR A 1 117 ? 18.209 56.948 26.673 1.00 18.23 117 TYR A O 1
ATOM 762 N N . GLU A 1 118 ? 19.286 56.509 24.749 1.00 19.33 118 GLU A N 1
ATOM 763 C CA . GLU A 1 118 ? 20.477 57.267 25.126 1.00 21.27 118 GLU A CA 1
ATOM 764 C C . GLU A 1 118 ? 20.224 58.763 25.281 1.00 20.76 118 GLU A C 1
ATOM 765 O O . GLU A 1 118 ? 20.928 59.451 26.027 1.00 20.43 118 GLU A O 1
ATOM 771 N N . THR A 1 119 ? 19.209 59.266 24.590 1.00 20.65 119 THR A N 1
ATOM 772 C CA . THR A 1 119 ? 18.871 60.677 24.667 1.00 20.46 119 THR A CA 1
ATOM 773 C C . THR A 1 119 ? 17.968 60.964 25.865 1.00 20.18 119 THR A C 1
ATOM 774 O O . THR A 1 119 ? 18.184 61.925 26.603 1.00 18.26 119 THR A O 1
ATOM 778 N N . VAL A 1 120 ? 16.967 60.111 26.055 1.00 17.87 120 VAL A N 1
ATOM 779 C CA . VAL A 1 120 ? 15.995 60.281 27.128 1.00 18.23 120 VAL A CA 1
ATOM 780 C C . VAL A 1 120 ? 16.426 59.852 28.532 1.00 16.95 120 VAL A C 1
ATOM 781 O O . VAL A 1 120 ? 16.208 60.586 29.491 1.00 17.29 120 VAL A O 1
ATOM 785 N N . ALA A 1 121 ? 17.041 58.679 28.648 1.00 16.07 121 ALA A N 1
ATOM 786 C CA . ALA A 1 121 ? 17.443 58.154 29.952 1.00 18.12 121 ALA A CA 1
ATOM 787 C C . ALA A 1 121 ? 18.176 59.130 30.872 1.00 19.05 121 ALA A C 1
ATOM 788 O O . ALA A 1 121 ? 17.837 59.251 32.049 1.00 18.30 121 ALA A O 1
ATOM 790 N N . PRO A 1 122 ? 19.199 59.831 30.358 1.00 19.62 122 PRO A N 1
ATOM 791 C CA . PRO A 1 122 ? 19.932 60.781 31.203 1.00 20.48 122 PRO A CA 1
ATOM 792 C C . PRO A 1 122 ? 19.025 61.861 31.792 1.00 19.42 122 PRO A C 1
ATOM 793 O O . PRO A 1 122 ? 19.168 62.240 32.953 1.00 20.34 122 PRO A O 1
ATOM 797 N N . LEU A 1 123 ? 18.100 62.358 30.978 1.00 18.57 123 LEU A N 1
ATOM 798 C CA . LEU A 1 123 ? 17.171 63.395 31.408 1.00 18.94 123 LEU A CA 1
ATOM 799 C C . LEU A 1 123 ? 16.193 62.846 32.438 1.00 19.02 123 LEU A C 1
ATOM 800 O O . LEU A 1 123 ? 15.805 63.548 33.372 1.00 19.31 123 LEU A O 1
ATOM 805 N N . VAL A 1 124 ? 15.791 61.591 32.259 1.00 17.74 124 VAL A N 1
ATOM 806 C CA . VAL A 1 124 ? 14.876 60.950 33.195 1.00 18.11 124 VAL A CA 1
ATOM 807 C C . VAL A 1 124 ? 15.610 60.773 34.522 1.00 18.80 124 VAL A C 1
ATOM 808 O O . VAL A 1 124 ? 15.031 60.960 35.592 1.00 18.17 124 VAL A O 1
ATOM 812 N N . ASN A 1 125 ? 16.892 60.424 34.448 1.00 19.33 125 ASN A N 1
ATOM 813 C CA . ASN A 1 125 ? 17.706 60.250 35.649 1.00 22.76 125 ASN A CA 1
ATOM 814 C C . ASN A 1 125 ? 17.785 61.548 36.437 1.00 22.34 125 ASN A C 1
ATOM 815 O O . ASN A 1 125 ? 17.581 61.558 37.649 1.00 23.00 125 ASN A O 1
ATOM 820 N N . GLU A 1 126 ? 18.087 62.640 35.740 1.00 22.36 126 GLU A N 1
ATOM 821 C CA . GLU A 1 126 ? 18.200 63.945 36.376 1.00 23.99 126 GLU A CA 1
ATOM 822 C C . GLU A 1 126 ? 16.875 64.388 36.983 1.00 23.17 126 GLU A C 1
ATOM 823 O O . GLU A 1 126 ? 16.848 65.002 38.050 1.00 22.09 126 GLU A O 1
ATOM 837 N N . GLU A 1 128 ? 14.513 62.413 38.105 1.00 19.45 128 GLU A N 1
ATOM 838 C CA . GLU A 1 128 ? 14.257 61.574 39.270 1.00 23.28 128 GLU A CA 1
ATOM 839 C C . GLU A 1 128 ? 15.080 62.068 40.457 1.00 23.09 128 GLU A C 1
ATOM 840 O O . GLU A 1 128 ? 14.643 61.990 41.607 1.00 22.55 128 GLU A O 1
ATOM 846 N N . GLN A 1 129 ? 16.275 62.575 40.175 1.00 23.42 129 GLN A N 1
ATOM 847 C CA . GLN A 1 129 ? 17.142 63.087 41.231 1.00 25.31 129 GLN A CA 1
ATOM 848 C C . GLN A 1 129 ? 16.509 64.327 41.855 1.00 23.98 129 GLN A C 1
ATOM 849 O O . GLN A 1 129 ? 16.592 64.534 43.068 1.00 23.28 129 GLN A O 1
ATOM 855 N N . ARG A 1 130 ? 15.876 65.150 41.023 1.00 23.07 130 ARG A N 1
ATOM 856 C CA . ARG A 1 130 ? 15.213 66.352 41.517 1.00 23.18 130 ARG A CA 1
ATOM 857 C C . ARG A 1 130 ? 14.036 65.943 42.396 1.00 22.28 130 ARG A C 1
ATOM 858 O O . ARG A 1 130 ? 13.755 66.576 43.416 1.00 20.50 130 ARG A O 1
ATOM 866 N N . LEU A 1 131 ? 13.352 64.875 42.001 1.00 20.36 131 LEU A N 1
ATOM 867 C CA . LEU A 1 131 ? 12.219 64.373 42.770 1.00 21.20 131 LEU A CA 1
ATOM 868 C C . LEU A 1 131 ? 12.666 63.892 44.149 1.00 22.00 131 LEU A C 1
ATOM 869 O O . LEU A 1 131 ? 12.052 64.223 45.161 1.00 23.37 131 LEU A O 1
ATOM 882 N N . SER A 1 133 ? 15.325 64.713 45.759 1.00 26.48 133 SER A N 1
ATOM 883 C CA . SER A 1 133 ? 16.088 65.712 46.504 1.00 28.15 133 SER A CA 1
ATOM 884 C C . SER A 1 133 ? 15.360 66.179 47.763 1.00 29.66 133 SER A C 1
ATOM 885 O O . SER A 1 133 ? 15.955 66.830 48.623 1.00 30.86 133 SER A O 1
ATOM 888 N N . VAL A 1 134 ? 14.075 65.850 47.873 1.00 29.82 134 VAL A N 1
ATOM 889 C CA . VAL A 1 134 ? 13.296 66.244 49.042 1.00 30.17 134 VAL A CA 1
ATOM 890 C C . VAL A 1 134 ? 13.668 65.384 50.246 1.00 30.61 134 VAL A C 1
ATOM 891 O O . VAL A 1 134 ? 13.355 65.727 51.383 1.00 31.14 134 VAL A O 1
ATOM 895 N N . PHE A 1 135 ? 14.338 64.267 49.989 1.00 30.20 135 PHE A N 1
ATOM 896 C CA . PHE A 1 135 ? 14.757 63.371 51.061 1.00 31.16 135 PHE A CA 1
ATOM 897 C C . PHE A 1 135 ? 16.256 63.444 51.295 1.00 30.94 135 PHE A C 1
ATOM 898 O O . PHE A 1 135 ? 17.018 63.881 50.432 1.00 31.02 135 PHE A O 1
ATOM 906 N N . SER A 1 136 ? 16.666 63.005 52.477 1.00 31.35 136 SER A N 1
ATOM 907 C CA . SER A 1 136 ? 18.073 62.948 52.829 1.00 33.09 136 SER A CA 1
ATOM 908 C C . SER A 1 136 ? 18.446 61.514 52.477 1.00 33.71 136 SER A C 1
ATOM 909 O O . SER A 1 136 ? 17.563 60.691 52.222 1.00 32.60 136 SER A O 1
ATOM 912 N N . ALA A 1 137 ? 19.736 61.202 52.467 1.00 34.08 137 ALA A N 1
ATOM 913 C CA . ALA A 1 137 ? 20.167 59.849 52.140 1.00 36.07 137 ALA A CA 1
ATOM 914 C C . ALA A 1 137 ? 19.437 58.818 53.000 1.00 37.47 137 ALA A C 1
ATOM 915 O O . ALA A 1 137 ? 18.977 57.788 52.500 1.00 37.88 137 ALA A O 1
ATOM 917 N N . GLU A 1 138 ? 19.323 59.101 54.294 1.00 36.87 138 GLU A N 1
ATOM 918 C CA . GLU A 1 138 ? 18.661 58.187 55.214 1.00 36.92 138 GLU A CA 1
ATOM 919 C C . GLU A 1 138 ? 17.164 58.026 54.962 1.00 34.74 138 GLU A C 1
ATOM 920 O O . GLU A 1 138 ? 16.628 56.927 55.090 1.00 32.98 138 GLU A O 1
ATOM 926 N N . GLU A 1 139 ? 16.490 59.110 54.597 1.00 32.61 139 GLU A N 1
ATOM 927 C CA . GLU A 1 139 ? 15.058 59.040 54.340 1.00 30.89 139 GLU A CA 1
ATOM 928 C C . GLU A 1 139 ? 14.775 58.229 53.085 1.00 30.48 139 GLU A C 1
ATOM 929 O O . GLU A 1 139 ? 13.801 57.476 53.028 1.00 28.82 139 GLU A O 1
ATOM 935 N N . GLN A 1 140 ? 15.628 58.389 52.080 1.00 30.59 140 GLN A N 1
ATOM 936 C CA . GLN A 1 140 ? 15.471 57.656 50.831 1.00 31.93 140 GLN A CA 1
ATOM 937 C C . GLN A 1 140 ? 15.636 56.170 51.123 1.00 31.90 140 GLN A C 1
ATOM 938 O O . GLN A 1 140 ? 14.898 55.337 50.594 1.00 32.10 140 GLN A O 1
ATOM 944 N N . GLN A 1 141 ? 16.605 55.846 51.975 1.00 31.62 141 GLN A N 1
ATOM 945 C CA . GLN A 1 141 ? 16.869 54.465 52.366 1.00 32.57 141 GLN A CA 1
ATOM 946 C C . GLN A 1 141 ? 15.635 53.877 53.035 1.00 31.09 141 GLN A C 1
ATOM 947 O O . GLN A 1 141 ? 15.227 52.751 52.741 1.00 30.76 141 GLN A O 1
ATOM 953 N N . THR A 1 142 ? 15.054 54.644 53.952 1.00 29.59 142 THR A N 1
ATOM 954 C CA . THR A 1 142 ? 13.866 54.208 54.671 1.00 28.01 142 THR A CA 1
ATOM 955 C C . THR A 1 142 ? 12.725 53.910 53.703 1.00 27.38 142 THR A C 1
ATOM 956 O O . THR A 1 142 ? 12.062 52.880 53.809 1.00 25.15 142 THR A O 1
ATOM 960 N N . LEU A 1 143 ? 12.491 54.820 52.765 1.00 26.60 143 LEU A N 1
ATOM 961 C CA . LEU A 1 143 ? 11.422 54.627 51.794 1.00 25.43 143 LEU A CA 1
ATOM 962 C C . LEU A 1 143 ? 11.637 53.329 51.022 1.00 26.55 143 LEU A C 1
ATOM 963 O O . LEU A 1 143 ? 10.713 52.537 50.847 1.00 24.81 143 LEU A O 1
ATOM 968 N N . GLU A 1 144 ? 12.865 53.110 50.570 1.00 27.76 144 GLU A N 1
ATOM 969 C CA . GLU A 1 144 ? 13.183 51.908 49.807 1.00 29.68 144 GLU A CA 1
ATOM 970 C C . GLU A 1 144 ? 13.010 50.650 50.660 1.00 28.50 144 GLU A C 1
ATOM 971 O O . GLU A 1 144 ? 12.625 49.596 50.154 1.00 28.66 144 GLU A O 1
ATOM 977 N N . ARG A 1 145 ? 13.272 50.775 51.957 1.00 27.12 145 ARG A N 1
ATOM 978 C CA . ARG A 1 145 ? 13.144 49.654 52.880 1.00 25.91 145 ARG A CA 1
ATOM 979 C C . ARG A 1 145 ? 11.678 49.270 53.086 1.00 24.46 145 ARG A C 1
ATOM 980 O O . ARG A 1 145 ? 11.340 48.085 53.135 1.00 22.04 145 ARG A O 1
ATOM 988 N N . LEU A 1 146 ? 10.807 50.269 53.206 1.00 21.22 146 LEU A N 1
ATOM 989 C CA . LEU A 1 146 ? 9.383 50.008 53.398 1.00 20.94 146 LEU A CA 1
ATOM 990 C C . LEU A 1 146 ? 8.757 49.461 52.118 1.00 21.25 146 LEU A C 1
ATOM 991 O O . LEU A 1 146 ? 7.916 48.558 52.167 1.00 20.57 146 LEU A O 1
ATOM 996 N N . ILE A 1 147 ? 9.164 50.003 50.973 1.00 19.70 147 ILE A N 1
ATOM 997 C CA . ILE A 1 147 ? 8.639 49.528 49.694 1.00 21.75 147 ILE A CA 1
ATOM 998 C C . ILE A 1 147 ? 9.027 48.063 49.525 1.00 22.13 147 ILE A C 1
ATOM 999 O O . ILE A 1 147 ? 8.216 47.241 49.094 1.00 21.54 147 ILE A O 1
ATOM 1004 N N . ASP A 1 148 ? 10.271 47.744 49.871 1.00 22.28 148 ASP A N 1
ATOM 1005 C CA . ASP A 1 148 ? 10.774 46.375 49.777 1.00 24.21 148 ASP A CA 1
ATOM 1006 C C . ASP A 1 148 ? 9.915 45.437 50.624 1.00 23.52 148 ASP A C 1
ATOM 1007 O O . ASP A 1 148 ? 9.532 44.354 50.178 1.00 19.79 148 ASP A O 1
ATOM 1012 N N . ARG A 1 149 ? 9.631 45.860 51.852 1.00 20.82 149 ARG A N 1
ATOM 1013 C CA . ARG A 1 149 ? 8.829 45.066 52.779 1.00 22.02 149 ARG A CA 1
ATOM 1014 C C . ARG A 1 149 ?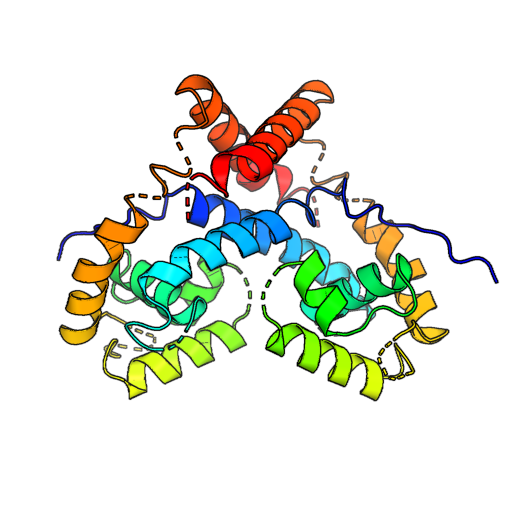 7.431 44.826 52.239 1.00 20.32 149 ARG A C 1
ATOM 1015 O O . ARG A 1 149 ? 6.891 43.725 52.349 1.00 18.28 149 ARG A O 1
ATOM 1023 N N . LEU A 1 150 ? 6.843 45.869 51.665 1.00 19.24 150 LEU A N 1
ATOM 1024 C CA . LEU A 1 150 ? 5.502 45.772 51.112 1.00 19.87 150 LEU A CA 1
ATOM 1025 C C . LEU A 1 150 ? 5.481 44.742 49.983 1.00 20.46 150 LEU A C 1
ATOM 1026 O O . LEU A 1 150 ? 4.548 43.949 49.870 1.00 21.50 150 LEU A O 1
ATOM 1031 N N . ALA A 1 151 ? 6.523 44.751 49.157 1.00 18.97 151 ALA A N 1
ATOM 1032 C CA . ALA A 1 151 ? 6.618 43.819 48.037 1.00 20.34 151 ALA A CA 1
ATOM 1033 C C . ALA A 1 151 ? 6.914 42.384 48.472 1.00 21.31 151 ALA A C 1
ATOM 1034 O O . ALA A 1 151 ? 6.314 41.437 47.955 1.00 21.42 151 ALA A O 1
ATOM 1036 N N . LYS A 1 152 ? 7.824 42.220 49.430 1.00 19.83 152 LYS A N 1
ATOM 1037 C CA . LYS A 1 152 ? 8.208 40.886 49.887 1.00 20.85 152 LYS A CA 1
ATOM 1038 C C . LYS A 1 152 ? 7.218 40.177 50.801 1.00 19.46 152 LYS A C 1
ATOM 1039 O O . LYS A 1 152 ? 6.920 39.002 50.589 1.00 19.31 152 LYS A O 1
ATOM 1045 N N . ASP A 1 153 ? 6.707 40.878 51.808 1.00 18.48 153 ASP A N 1
ATOM 1046 C CA . ASP A 1 153 ? 5.761 40.272 52.743 1.00 19.74 153 ASP A CA 1
ATOM 1047 C C . ASP A 1 153 ? 4.314 40.722 52.562 1.00 17.83 153 ASP A C 1
ATOM 1048 O O . ASP A 1 153 ? 3.383 39.960 52.836 1.00 17.99 153 ASP A O 1
ATOM 1053 N N . GLY A 1 154 ? 4.122 41.956 52.105 1.00 16.61 154 GLY A N 1
ATOM 1054 C CA . GLY A 1 154 ? 2.774 42.458 51.914 1.00 17.83 154 GLY A CA 1
ATOM 1055 C C . GLY A 1 154 ? 1.983 41.776 50.805 1.00 17.49 154 GLY A C 1
ATOM 1056 O O . GLY A 1 154 ? 0.844 41.359 51.012 1.00 18.78 154 GLY A O 1
ATOM 1057 N N . LEU A 1 155 ? 2.577 41.652 49.622 1.00 18.87 155 LEU A N 1
ATOM 1058 C CA . LEU A 1 155 ? 1.870 41.035 48.506 1.00 21.02 155 LEU A CA 1
ATOM 1059 C C . LEU A 1 155 ? 1.340 39.625 48.786 1.00 21.41 155 LEU A C 1
ATOM 1060 O O . LEU A 1 155 ? 0.151 39.364 48.606 1.00 22.36 155 LEU A O 1
ATOM 1065 N N . PRO A 1 156 ? 2.202 38.702 49.238 1.00 23.53 156 PRO A N 1
ATOM 1066 C CA . PRO A 1 156 ? 1.684 37.353 49.505 1.00 26.14 156 PRO A CA 1
ATOM 1067 C C . PRO A 1 156 ? 0.571 37.308 50.561 1.00 27.31 156 PRO A C 1
ATOM 1068 O O . PRO A 1 156 ? -0.222 36.368 50.600 1.00 26.66 156 PRO A O 1
ATOM 1072 N N . ARG A 1 157 ? 0.506 38.327 51.410 1.00 28.10 157 ARG A N 1
ATOM 1073 C CA . ARG A 1 157 ? -0.529 38.380 52.441 1.00 29.87 157 ARG A CA 1
ATOM 1074 C C . ARG A 1 157 ? -1.909 38.691 51.855 1.00 30.64 157 ARG A C 1
ATOM 1075 O O . ARG A 1 157 ? -2.940 38.326 52.431 1.00 30.46 157 ARG A O 1
ATOM 1091 N N . ALA A 1 159 ? -3.167 37.833 48.559 1.00 33.66 159 ALA A N 1
ATOM 1092 C CA . ALA A 1 159 ? -3.685 36.650 47.888 1.00 35.68 159 ALA A CA 1
ATOM 1093 C C . ALA A 1 159 ? -2.531 35.957 47.172 1.00 36.86 159 ALA A C 1
ATOM 1094 O O . ALA A 1 159 ? -1.406 36.501 47.223 1.00 38.44 159 ALA A O 1
ATOM 1096 N N . SER B 1 10 ? 28.316 46.211 19.200 1.00 39.54 10 SER B N 1
ATOM 1097 C CA . SER B 1 10 ? 28.620 47.417 20.022 1.00 38.59 10 SER B CA 1
ATOM 1098 C C . SER B 1 10 ? 28.074 47.262 21.433 1.00 36.55 10 SER B C 1
ATOM 1099 O O . SER B 1 10 ? 27.051 46.613 21.646 1.00 36.67 10 SER B O 1
ATOM 1102 N N . PRO B 1 11 ? 28.759 47.855 22.420 1.00 35.55 11 PRO B N 1
ATOM 1103 C CA . PRO B 1 11 ? 28.315 47.770 23.812 1.00 33.99 11 PRO B CA 1
ATOM 1104 C C . PRO B 1 11 ? 27.037 48.575 24.027 1.00 33.81 11 PRO B C 1
ATOM 1105 O O . PRO B 1 11 ? 26.859 49.643 23.439 1.00 33.65 11 PRO B O 1
ATOM 1109 N N . HIS B 1 12 ? 26.150 48.053 24.867 1.00 32.30 12 HIS B N 1
ATOM 1110 C CA . HIS B 1 12 ? 24.886 48.716 25.156 1.00 31.35 12 HIS B CA 1
ATOM 1111 C C . HIS B 1 12 ? 24.859 49.207 26.595 1.00 28.62 12 HIS B C 1
ATOM 1112 O O . HIS B 1 12 ? 24.448 48.487 27.506 1.00 26.51 12 HIS B O 1
ATOM 1119 N N . PRO B 1 13 ? 25.299 50.451 26.817 1.00 28.85 13 PRO B N 1
ATOM 1120 C CA . PRO B 1 13 ? 25.316 51.014 28.165 1.00 27.57 13 PRO B CA 1
ATOM 1121 C C . PRO B 1 13 ? 23.957 51.066 28.846 1.00 26.86 13 PRO B C 1
ATOM 1122 O O . PRO B 1 13 ? 22.958 51.486 28.254 1.00 25.25 13 PRO B O 1
ATOM 1126 N N . VAL B 1 14 ? 23.935 50.612 30.093 1.00 23.52 14 VAL B N 1
ATOM 1127 C CA . VAL B 1 14 ? 22.729 50.630 30.908 1.00 23.52 14 VAL B CA 1
ATOM 1128 C C . VAL B 1 14 ? 22.703 52.032 31.509 1.00 22.38 14 VAL B C 1
ATOM 1129 O O . VAL B 1 14 ? 23.659 52.443 32.169 1.00 22.32 14 VAL B O 1
ATOM 1133 N N . LEU B 1 15 ? 21.619 52.767 31.276 1.00 20.50 15 LEU B N 1
ATOM 1134 C CA . LEU B 1 15 ? 21.505 54.134 31.782 1.00 20.60 15 LEU B CA 1
ATOM 1135 C C . LEU B 1 15 ? 20.470 54.279 32.893 1.00 21.77 15 LEU B C 1
ATOM 1136 O O . LEU B 1 15 ? 20.449 55.278 33.619 1.00 21.29 15 LEU B O 1
ATOM 1141 N N . LEU B 1 16 ? 19.609 53.276 33.017 1.00 20.47 16 LEU B N 1
ATOM 1142 C CA . LEU B 1 16 ? 18.584 53.256 34.048 1.00 21.22 16 LEU B CA 1
ATOM 1143 C C . LEU B 1 16 ? 18.564 51.869 34.673 1.00 20.50 16 LEU B C 1
ATOM 1144 O O . LEU B 1 16 ? 18.111 50.909 34.047 1.00 20.74 16 LEU B O 1
ATOM 1149 N N . ASN B 1 17 ? 19.072 51.758 35.894 1.00 19.78 17 ASN B N 1
ATOM 1150 C CA . ASN B 1 17 ? 19.078 50.479 36.589 1.00 19.69 17 ASN B CA 1
ATOM 1151 C C . ASN B 1 17 ? 17.697 50.379 37.220 1.00 19.44 17 ASN B C 1
ATOM 1152 O O . ASN B 1 17 ? 17.493 50.701 38.393 1.00 17.90 17 ASN B O 1
ATOM 1157 N N . LEU B 1 18 ? 16.749 49.930 36.406 1.00 19.72 18 LEU B N 1
ATOM 1158 C CA . LEU B 1 18 ? 15.353 49.824 36.800 1.00 19.41 18 LEU B CA 1
ATOM 1159 C C . LEU B 1 18 ? 15.006 49.265 38.167 1.00 19.67 18 LEU B C 1
ATOM 1160 O O . LEU B 1 18 ? 14.219 49.875 38.885 1.00 18.08 18 LEU B O 1
ATOM 1165 N N . GLU B 1 19 ? 15.581 48.120 38.531 1.00 20.13 19 GLU B N 1
ATOM 1166 C CA . GLU B 1 19 ? 15.253 47.499 39.810 1.00 22.40 19 GLU B CA 1
ATOM 1167 C C . GLU B 1 19 ? 15.566 48.351 41.037 1.00 23.35 19 GLU B C 1
ATOM 1168 O O . GLU B 1 19 ? 15.090 48.056 42.131 1.00 24.71 19 GLU B O 1
ATOM 1174 N N . GLN B 1 20 ? 16.363 49.400 40.868 1.00 23.26 20 GLN B N 1
ATOM 1175 C CA . GLN B 1 20 ? 16.679 50.279 41.990 1.00 25.08 20 GLN B CA 1
ATOM 1176 C C . GLN B 1 20 ? 16.258 51.712 41.666 1.00 24.46 20 GLN B C 1
ATOM 1177 O O . GLN B 1 20 ? 16.685 52.669 42.320 1.00 23.95 20 GLN B O 1
ATOM 1183 N N . PHE B 1 21 ? 15.400 51.841 40.657 1.00 20.50 21 PHE B N 1
ATOM 1184 C CA . PHE B 1 21 ? 14.895 53.135 40.208 1.00 18.12 21 PHE B CA 1
ATOM 1185 C C . PHE B 1 21 ? 13.494 53.337 40.794 1.00 17.85 21 PHE B C 1
ATOM 1186 O O . PHE B 1 21 ? 12.551 52.665 40.398 1.00 15.69 21 PHE B O 1
ATOM 1194 N N . LEU B 1 22 ? 13.373 54.272 41.734 1.00 18.21 22 LEU B N 1
ATOM 1195 C CA . LEU B 1 22 ? 12.110 54.549 42.419 1.00 20.19 22 LEU B CA 1
ATOM 1196 C C . LEU B 1 22 ? 10.838 54.568 41.566 1.00 18.96 22 LEU B C 1
ATOM 1197 O O . LEU B 1 22 ? 9.860 53.893 41.894 1.00 17.34 22 LEU B O 1
ATOM 1202 N N . PRO B 1 23 ? 10.821 55.346 40.469 1.00 19.00 23 PRO B N 1
ATOM 1203 C CA . PRO B 1 23 ? 9.612 55.385 39.633 1.00 19.03 23 PRO B CA 1
ATOM 1204 C C . PRO B 1 23 ? 9.188 54.003 39.136 1.00 18.36 23 PRO B C 1
ATOM 1205 O O . PRO B 1 23 ? 7.997 53.673 39.097 1.00 18.05 23 PRO B O 1
ATOM 1209 N N . TYR B 1 24 ? 10.170 53.201 38.752 1.00 16.06 24 TYR B N 1
ATOM 1210 C CA . TYR B 1 24 ? 9.913 51.854 38.260 1.00 16.77 24 TYR B CA 1
ATOM 1211 C C . TYR B 1 24 ? 9.412 50.966 39.398 1.00 17.13 24 TYR B C 1
ATOM 1212 O O . TYR B 1 24 ? 8.409 50.258 39.258 1.00 17.68 24 TYR B O 1
ATOM 1221 N N A ARG B 1 25 ? 10.113 51.013 40.525 0.50 17.35 25 ARG B N 1
ATOM 1222 N N B ARG B 1 25 ? 10.112 51.009 40.526 0.50 17.35 25 ARG B N 1
ATOM 1223 C CA A ARG B 1 25 ? 9.750 50.221 41.698 0.50 18.72 25 ARG B CA 1
ATOM 1224 C CA B ARG B 1 25 ? 9.737 50.209 41.687 0.50 18.71 25 ARG B CA 1
ATOM 1225 C C A ARG B 1 25 ? 8.319 50.510 42.148 0.50 18.21 25 ARG B C 1
ATOM 1226 C C B ARG B 1 25 ? 8.311 50.508 42.140 0.50 18.20 25 ARG B C 1
ATOM 1227 O O A ARG B 1 25 ? 7.571 49.594 42.490 0.50 17.31 25 ARG B O 1
ATOM 1228 O O B ARG B 1 25 ? 7.556 49.596 42.480 0.50 17.26 25 ARG B O 1
ATOM 1243 N N . LEU B 1 26 ? 7.942 51.785 42.147 1.00 17.06 26 LEU B N 1
ATOM 1244 C CA . LEU B 1 26 ? 6.598 52.174 42.557 1.00 17.41 26 LEU B CA 1
ATOM 1245 C C . LEU B 1 26 ? 5.530 51.749 41.554 1.00 16.50 26 LEU B C 1
ATOM 1246 O O . LEU B 1 26 ? 4.448 51.311 41.949 1.00 17.42 26 LEU B O 1
ATOM 1251 N N . SER B 1 27 ? 5.820 51.887 40.261 1.00 14.62 27 SER B N 1
ATOM 1252 C CA . SER B 1 27 ? 4.846 51.499 39.244 1.00 16.10 27 SER B CA 1
ATOM 1253 C C . SER B 1 27 ? 4.639 49.991 39.264 1.00 15.40 27 SER B C 1
ATOM 1254 O O . SER B 1 27 ? 3.512 49.516 39.165 1.00 14.97 27 SER B O 1
ATOM 1257 N N . VAL B 1 28 ? 5.722 49.229 39.393 1.00 14.21 28 VAL B N 1
ATOM 1258 C CA . VAL B 1 28 ? 5.585 47.772 39.426 1.00 15.64 28 VAL B CA 1
ATOM 1259 C C . VAL B 1 28 ? 4.799 47.309 40.653 1.00 15.94 28 VAL B C 1
ATOM 1260 O O . VAL B 1 28 ? 3.887 46.485 40.541 1.00 15.61 28 VAL B O 1
ATOM 1264 N N . LEU B 1 29 ? 5.146 47.836 41.824 1.00 13.84 29 LEU B N 1
ATOM 1265 C CA . LEU B 1 29 ? 4.446 47.458 43.052 1.00 16.49 29 LEU B CA 1
ATOM 1266 C C . LEU B 1 29 ? 2.961 47.796 42.948 1.00 15.38 29 LEU B C 1
ATOM 1267 O O . LEU B 1 29 ? 2.109 46.993 43.318 1.00 14.73 29 LEU B O 1
ATOM 1272 N N . SER B 1 30 ? 2.652 48.988 42.445 1.00 15.95 30 SER B N 1
ATOM 1273 C CA . SER B 1 30 ? 1.261 49.402 42.305 1.00 16.24 30 SER B CA 1
ATOM 1274 C C . SER B 1 30 ? 0.506 48.459 41.365 1.00 17.05 30 SER B C 1
ATOM 1275 O O . SER B 1 30 ? -0.642 48.109 41.630 1.00 15.82 30 SER B O 1
ATOM 1278 N N . ASN B 1 31 ? 1.152 48.061 40.267 1.00 15.38 31 ASN B N 1
ATOM 1279 C CA . ASN B 1 31 ? 0.553 47.136 39.297 1.00 16.34 31 ASN B CA 1
ATOM 1280 C C . ASN B 1 31 ? 0.207 45.806 39.979 1.00 17.19 31 ASN B C 1
ATOM 1281 O O . ASN B 1 31 ? -0.863 45.235 39.759 1.00 14.87 31 ASN B O 1
ATOM 1286 N N . ARG B 1 32 ? 1.129 45.309 40.797 1.00 15.09 32 ARG B N 1
ATOM 1287 C CA . ARG B 1 32 ? 0.910 44.044 41.495 1.00 14.65 32 ARG B CA 1
ATOM 1288 C C . ARG B 1 32 ? -0.207 44.157 42.526 1.00 15.43 32 ARG B C 1
ATOM 1289 O O . ARG B 1 32 ? -1.028 43.249 42.647 1.00 15.22 32 ARG B O 1
ATOM 1297 N N . ILE B 1 33 ? -0.241 45.265 43.266 1.00 13.51 33 ILE B N 1
ATOM 1298 C CA . ILE B 1 33 ? -1.290 45.470 44.268 1.00 15.62 33 ILE B CA 1
ATOM 1299 C C . ILE B 1 33 ? -2.660 45.517 43.578 1.00 16.93 33 ILE B C 1
ATOM 1300 O O . ILE B 1 33 ? -3.609 44.866 44.014 1.00 15.97 33 ILE B O 1
ATOM 1305 N N . SER B 1 34 ? -2.756 46.292 42.499 1.00 15.54 34 SER B N 1
ATOM 1306 C CA . SER B 1 34 ? -4.011 46.402 41.757 1.00 18.30 34 SER B CA 1
ATOM 1307 C C . SER B 1 34 ? -4.424 45.055 41.180 1.00 16.47 34 SER B C 1
ATOM 1308 O O . SER B 1 34 ? -5.611 44.712 41.167 1.00 16.64 34 SER B O 1
ATOM 1311 N N . GLY B 1 35 ? -3.440 44.295 40.704 1.00 17.05 35 GLY B N 1
ATOM 1312 C CA . GLY B 1 35 ? -3.720 42.989 40.136 1.00 17.01 35 GLY B CA 1
ATOM 1313 C C . GLY B 1 35 ? -4.292 42.043 41.178 1.00 19.84 35 GLY B C 1
ATOM 1314 O O . GLY B 1 35 ? -5.186 41.249 40.885 1.00 20.55 35 GLY B O 1
ATOM 1315 N N . ASN B 1 36 ? -3.782 42.129 42.402 1.00 19.46 36 ASN B N 1
ATOM 1316 C CA . ASN B 1 36 ? -4.258 41.274 43.485 1.00 20.55 36 ASN B CA 1
ATOM 1317 C C . ASN B 1 36 ? -5.682 41.654 43.883 1.00 21.12 36 ASN B C 1
ATOM 1318 O O . ASN B 1 36 ? -6.526 40.787 44.116 1.00 21.63 36 ASN B O 1
ATOM 1323 N N . ILE B 1 37 ? -5.947 42.953 43.960 1.00 20.51 37 ILE B N 1
ATOM 1324 C CA . ILE B 1 37 ? -7.279 43.430 44.312 1.00 20.58 37 ILE B CA 1
ATOM 1325 C C . ILE B 1 37 ? -8.295 43.037 43.238 1.00 21.34 37 ILE B C 1
ATOM 1326 O O . ILE B 1 37 ? -9.471 42.817 43.533 1.00 22.29 37 ILE B O 1
ATOM 1331 N N . ALA B 1 38 ? -7.841 42.935 41.992 1.00 20.21 38 ALA B N 1
ATOM 1332 C CA . ALA B 1 38 ? -8.742 42.570 40.904 1.00 20.77 38 ALA B CA 1
ATOM 1333 C C . ALA B 1 38 ? -9.217 41.119 41.003 1.00 21.92 38 ALA B C 1
ATOM 1334 O O . ALA B 1 38 ? -10.217 40.745 40.389 1.00 22.53 38 ALA B O 1
ATOM 1336 N N . LYS B 1 39 ? -8.512 40.299 41.777 1.00 21.18 39 LYS B N 1
ATOM 1337 C CA . LYS B 1 39 ? -8.908 38.900 41.929 1.00 22.64 39 LYS B CA 1
ATOM 1338 C C . LYS B 1 39 ? -10.261 38.819 42.639 1.00 24.40 39 LYS B C 1
ATOM 1339 O O . LYS B 1 39 ? -10.966 37.816 42.555 1.00 22.61 39 LYS B O 1
ATOM 1345 N N . VAL B 1 40 ? -10.619 39.900 43.323 1.00 24.69 40 VAL B N 1
ATOM 1346 C CA . VAL B 1 40 ? -11.873 39.978 44.060 1.00 26.48 40 VAL B CA 1
ATOM 1347 C C . VAL B 1 40 ? -13.103 40.229 43.181 1.00 26.45 40 VAL B C 1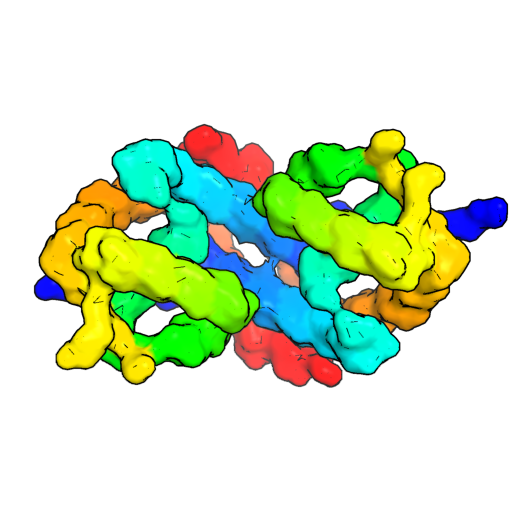
ATOM 1348 O O . VAL B 1 40 ? -14.194 39.745 43.485 1.00 26.98 40 VAL B O 1
ATOM 1352 N N . TYR B 1 41 ? -12.929 40.968 42.090 1.00 23.24 41 TYR B N 1
ATOM 1353 C CA . TYR B 1 41 ? -14.062 41.314 41.233 1.00 23.30 41 TYR B CA 1
ATOM 1354 C C . TYR B 1 41 ? -13.891 4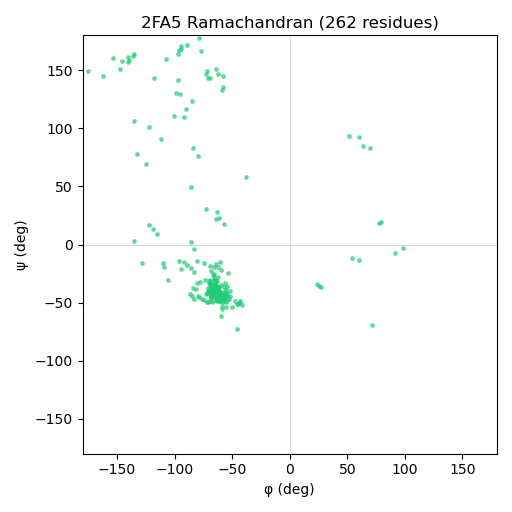1.019 39.747 1.00 22.90 41 TYR B C 1
ATOM 1355 O O . TYR B 1 41 ? -14.868 41.009 38.994 1.00 22.68 41 TYR B O 1
ATOM 1364 N N . GLY B 1 42 ? -12.651 40.799 39.329 1.00 23.20 42 GLY B N 1
ATOM 1365 C CA . GLY B 1 42 ? -12.362 40.544 37.928 1.00 26.11 42 GLY B CA 1
ATOM 1366 C C . GLY B 1 42 ? -13.260 39.564 37.201 1.00 29.64 42 GLY B C 1
ATOM 1367 O O . GLY B 1 42 ? -14.079 39.956 36.365 1.00 29.53 42 GLY B O 1
ATOM 1368 N N . ASP B 1 43 ? -13.101 38.283 37.508 1.00 30.90 43 ASP B N 1
ATOM 1369 C CA . ASP B 1 43 ? -13.891 37.240 36.864 1.00 33.78 43 ASP B CA 1
ATOM 1370 C C . ASP B 1 43 ? -15.335 37.209 37.350 1.00 33.69 43 ASP B C 1
ATOM 1371 O O . ASP B 1 43 ? -16.242 36.839 36.600 1.00 33.40 43 ASP B O 1
ATOM 1376 N N . ARG B 1 44 ? -15.548 37.599 38.602 1.00 32.24 44 ARG B N 1
ATOM 1377 C CA . ARG B 1 44 ? -16.889 37.605 39.168 1.00 32.07 44 ARG B CA 1
ATOM 1378 C C . ARG B 1 44 ? -17.825 38.544 38.418 1.00 31.13 44 ARG B C 1
ATOM 1379 O O . ARG B 1 44 ? -18.965 38.186 38.127 1.00 29.78 44 ARG B O 1
ATOM 1387 N N . TYR B 1 45 ? -17.343 39.745 38.106 1.00 26.98 45 TYR B N 1
ATOM 1388 C CA . TYR B 1 45 ? -18.159 40.720 37.394 1.00 26.60 45 TYR B CA 1
ATOM 1389 C C . TYR B 1 45 ? -17.658 41.078 35.997 1.00 26.27 45 TYR B C 1
ATOM 1390 O O . TYR B 1 45 ? -18.181 42.003 35.384 1.00 27.57 45 TYR B O 1
ATOM 1399 N N . GLY B 1 46 ? -16.659 40.358 35.492 1.00 25.73 46 GLY B N 1
ATOM 1400 C CA . GLY B 1 46 ? -16.138 40.665 34.168 1.00 25.36 46 GLY B CA 1
ATOM 1401 C C . GLY B 1 46 ? -15.816 42.146 34.083 1.00 25.38 46 GLY B C 1
ATOM 1402 O O . GLY B 1 46 ? -16.143 42.825 33.105 1.00 24.61 46 GLY B O 1
ATOM 1411 N N . ALA B 1 48 ? -12.860 45.283 34.507 1.00 21.21 48 ALA B N 1
ATOM 1412 C CA . ALA B 1 48 ? -11.445 45.624 34.377 1.00 20.23 48 ALA B CA 1
ATOM 1413 C C . ALA B 1 48 ? -10.995 46.538 35.514 1.00 19.62 48 ALA B C 1
ATOM 1414 O O . ALA B 1 48 ? -11.818 47.172 36.176 1.00 20.44 48 ALA B O 1
ATOM 1416 N N . ILE B 1 49 ? -9.684 46.607 35.730 1.00 18.33 49 ILE B N 1
ATOM 1417 C CA . ILE B 1 49 ? -9.118 47.437 36.789 1.00 18.07 49 ILE B CA 1
ATOM 1418 C C . ILE B 1 49 ? -9.556 48.900 36.700 1.00 17.84 49 ILE B C 1
ATOM 1419 O O . ILE B 1 49 ? -9.985 49.474 37.698 1.00 14.97 49 ILE B O 1
ATOM 1424 N N . PRO B 1 50 ? -9.471 49.521 35.508 1.00 16.70 50 PRO B N 1
ATOM 1425 C CA . PRO B 1 50 ? -9.891 50.923 35.400 1.00 17.45 50 PRO B CA 1
ATOM 1426 C C . PRO B 1 50 ? -11.387 51.136 35.654 1.00 16.63 50 PRO B C 1
ATOM 1427 O O . PRO B 1 50 ? -11.796 52.188 36.141 1.00 16.28 50 PRO B O 1
ATOM 1431 N N . GLU B 1 51 ? -12.198 50.136 35.317 1.00 15.35 51 GLU B N 1
ATOM 1432 C CA . GLU B 1 51 ? -13.639 50.229 35.538 1.00 14.12 51 GLU B CA 1
ATOM 1433 C C . GLU B 1 51 ? -13.937 50.246 37.033 1.00 13.89 51 GLU B C 1
ATOM 1434 O O . GLU B 1 51 ? -14.761 51.030 37.496 1.00 13.86 51 GLU B O 1
ATOM 1440 N N . TRP B 1 52 ? -13.271 49.385 37.794 1.00 13.46 52 TRP B N 1
ATOM 1441 C CA . TRP B 1 52 ? -13.476 49.377 39.236 1.00 14.54 52 TRP B CA 1
ATOM 1442 C C . TRP B 1 52 ? -13.042 50.731 39.801 1.00 14.92 52 TRP B C 1
ATOM 1443 O O . TRP B 1 52 ? -13.712 51.289 40.663 1.00 14.65 52 TRP B O 1
ATOM 1454 N N . ARG B 1 53 ? -11.931 51.272 39.307 1.00 17.09 53 ARG B N 1
ATOM 1455 C CA . ARG B 1 53 ? -11.469 52.570 39.807 1.00 17.33 53 ARG B CA 1
ATOM 1456 C C . ARG B 1 53 ? -12.524 53.658 39.611 1.00 15.81 53 ARG B C 1
ATOM 1457 O O . ARG B 1 53 ? -12.779 54.450 40.516 1.00 15.70 53 ARG B O 1
ATOM 1465 N N . VAL B 1 54 ? -13.140 53.702 38.434 1.00 14.76 54 VAL B N 1
ATOM 1466 C CA . VAL B 1 54 ? -14.177 54.696 38.174 1.00 14.29 54 VAL B CA 1
ATOM 1467 C C . VAL B 1 54 ? -15.311 54.529 39.179 1.00 14.83 54 VAL B C 1
ATOM 1468 O O . VAL B 1 54 ? -15.827 55.507 39.722 1.00 14.14 54 VAL B O 1
ATOM 1472 N N . ILE B 1 55 ? -15.704 53.284 39.431 1.00 14.53 55 ILE B N 1
ATOM 1473 C CA . ILE B 1 55 ? -16.772 53.035 40.386 1.00 14.16 55 ILE B CA 1
ATOM 1474 C C . ILE B 1 55 ? -16.417 53.582 41.769 1.00 12.94 55 ILE B C 1
ATOM 1475 O O . ILE B 1 55 ? -17.238 54.259 42.390 1.00 13.03 55 ILE B O 1
ATOM 1480 N N . THR B 1 56 ? -15.206 53.303 42.250 1.00 12.16 56 THR B N 1
ATOM 1481 C CA . THR B 1 56 ? -14.813 53.793 43.573 1.00 14.61 56 THR B CA 1
ATOM 1482 C C . THR B 1 56 ? -14.802 55.316 43.615 1.00 15.47 56 THR B C 1
ATOM 1483 O O . THR B 1 56 ? -15.170 55.918 44.620 1.00 14.74 56 THR B O 1
ATOM 1487 N N . ILE B 1 57 ? -14.389 55.941 42.518 1.00 16.15 57 ILE B N 1
ATOM 1488 C CA . ILE B 1 57 ? -14.338 57.398 42.467 1.00 16.74 57 ILE B CA 1
ATOM 1489 C C . ILE B 1 57 ? -15.732 58.011 42.488 1.00 16.12 57 ILE B C 1
ATOM 1490 O O . ILE B 1 57 ? -15.981 58.963 43.218 1.00 15.34 57 ILE B O 1
ATOM 1495 N N . LEU B 1 58 ? -16.646 57.461 41.696 1.00 14.47 58 LEU B N 1
ATOM 1496 C CA . LEU B 1 58 ? -17.999 57.999 41.655 1.00 15.56 58 LEU B CA 1
ATOM 1497 C C . LEU B 1 58 ? -18.751 57.805 42.972 1.00 14.93 58 LEU B C 1
ATOM 1498 O O . LEU B 1 58 ? -19.656 58.576 43.291 1.00 15.27 58 LEU B O 1
ATOM 1503 N N . ALA B 1 59 ? -18.374 56.788 43.742 1.00 15.87 59 ALA B N 1
ATOM 1504 C CA . ALA B 1 59 ? -19.025 56.553 45.028 1.00 16.93 59 ALA B CA 1
ATOM 1505 C C . ALA B 1 59 ? -18.638 57.673 45.993 1.00 18.57 59 ALA B C 1
ATOM 1506 O O . ALA B 1 59 ? -19.463 58.159 46.761 1.00 17.33 59 ALA B O 1
ATOM 1508 N N . LEU B 1 60 ? -17.373 58.078 45.936 1.00 18.39 60 LEU B N 1
ATOM 1509 C CA . LEU B 1 60 ? -16.852 59.127 46.802 1.00 18.59 60 LEU B CA 1
ATOM 1510 C C . LEU B 1 60 ? -17.186 60.524 46.279 1.00 20.48 60 LEU B C 1
ATOM 1511 O O . LEU B 1 60 ? -17.508 61.428 47.055 1.00 21.83 60 LEU B O 1
ATOM 1516 N N . TYR B 1 61 ? -17.130 60.688 44.960 1.00 19.06 61 TYR B N 1
ATOM 1517 C CA . TYR B 1 61 ? -17.401 61.972 44.330 1.00 19.51 61 TYR B CA 1
ATOM 1518 C C . TYR B 1 61 ? -18.495 61.909 43.264 1.00 18.91 61 TYR B C 1
ATOM 1519 O O . TYR B 1 61 ? -18.215 62.063 42.071 1.00 17.35 61 TYR B O 1
ATOM 1528 N N . PRO B 1 62 ? -19.758 61.695 43.678 1.00 17.40 62 PRO B N 1
ATOM 1529 C CA . PRO B 1 62 ? -20.879 61.621 42.733 1.00 17.83 62 PRO B CA 1
ATOM 1530 C C . PRO B 1 62 ? -20.975 62.907 41.909 1.00 18.06 62 PRO B C 1
ATOM 1531 O O . PRO B 1 62 ? -20.862 64.006 42.453 1.00 18.81 62 PRO B O 1
ATOM 1535 N N . GLY B 1 63 ? -21.184 62.774 40.605 1.00 17.66 63 GLY B N 1
ATOM 1536 C CA . GLY B 1 63 ? -21.283 63.955 39.767 1.00 18.07 63 GLY B CA 1
ATOM 1537 C C . GLY B 1 63 ? -20.003 64.313 39.032 1.00 18.70 63 GLY B C 1
ATOM 1538 O O . GLY B 1 63 ? -19.978 65.265 38.250 1.00 17.91 63 GLY B O 1
ATOM 1539 N N . SER B 1 64 ? -18.939 63.559 39.288 1.00 17.34 64 SER B N 1
ATOM 1540 C CA . SER B 1 64 ? -17.653 63.784 38.634 1.00 18.40 64 SER B CA 1
ATOM 1541 C C . SER B 1 64 ? -17.758 63.556 37.132 1.00 18.33 64 SER B C 1
ATOM 1542 O O . SER B 1 64 ? -18.579 62.764 36.665 1.00 17.33 64 SER B O 1
ATOM 1545 N N . SER B 1 65 ? -16.918 64.255 36.380 1.00 17.49 65 SER B N 1
ATOM 1546 C CA . SER B 1 65 ? -16.875 64.099 34.935 1.00 18.06 65 SER B CA 1
ATOM 1547 C C . SER B 1 65 ? -15.734 63.129 34.655 1.00 17.71 65 SER B C 1
ATOM 1548 O O . SER B 1 65 ? -14.892 62.891 35.521 1.00 17.74 65 SER B O 1
ATOM 1551 N N . ALA B 1 66 ? -15.694 62.565 33.454 1.00 17.53 66 ALA B N 1
ATOM 1552 C CA . ALA B 1 66 ? -14.617 61.645 33.116 1.00 18.81 66 ALA B CA 1
ATOM 1553 C C . ALA B 1 66 ? -13.290 62.400 33.184 1.00 19.22 66 ALA B C 1
ATOM 1554 O O . ALA B 1 66 ? -12.274 61.851 33.594 1.00 18.77 66 ALA B O 1
ATOM 1556 N N . SER B 1 67 ? -13.307 63.669 32.782 1.00 20.17 67 SER B N 1
ATOM 1557 C CA . SER B 1 67 ? -12.098 64.487 32.804 1.00 20.99 67 SER B CA 1
ATOM 1558 C C . SER B 1 67 ? -11.534 64.600 34.221 1.00 19.65 67 SER B C 1
ATOM 1559 O O . SER B 1 67 ? -10.319 64.504 34.432 1.00 20.34 67 SER B O 1
ATOM 1562 N N . GLU B 1 68 ? -12.417 64.798 35.196 1.00 16.34 68 GLU B N 1
ATOM 1563 C CA . GLU B 1 68 ? -11.993 64.921 36.585 1.00 17.41 68 GLU B CA 1
ATOM 1564 C C . GLU B 1 68 ? -11.486 63.585 37.138 1.00 19.43 68 GLU B C 1
ATOM 1565 O O . GLU B 1 68 ? -10.570 63.554 37.965 1.00 18.55 68 GLU B O 1
ATOM 1571 N N . VAL B 1 69 ? -12.073 62.486 36.674 1.00 18.44 69 VAL B N 1
ATOM 1572 C CA . VAL B 1 69 ? -11.633 61.162 37.107 1.00 19.93 69 VAL B CA 1
ATOM 1573 C C . VAL B 1 69 ? -10.181 60.951 36.664 1.00 19.76 69 VAL B C 1
ATOM 1574 O O . VAL B 1 69 ? -9.352 60.474 37.440 1.00 22.57 69 VAL B O 1
ATOM 1578 N N . SER B 1 70 ? -9.875 61.321 35.421 1.00 21.24 70 SER B N 1
ATOM 1579 C CA . SER B 1 70 ? -8.520 61.178 34.876 1.00 23.94 70 SER B CA 1
ATOM 1580 C C . SER B 1 70 ? -7.539 62.087 35.614 1.00 25.00 70 SER B C 1
ATOM 1581 O O . SER B 1 70 ? -6.397 61.705 35.885 1.00 24.92 70 SER B O 1
ATOM 1584 N N . ASP B 1 71 ? -7.997 63.296 35.925 1.00 24.48 71 ASP B N 1
ATOM 1585 C CA . ASP B 1 71 ? -7.187 64.292 36.622 1.00 26.19 71 ASP B CA 1
ATOM 1586 C C . ASP B 1 71 ? -6.718 63.798 37.980 1.00 26.25 71 ASP B C 1
ATOM 1587 O O . ASP B 1 71 ? -5.515 63.674 38.231 1.00 26.24 71 ASP B O 1
ATOM 1592 N N . ARG B 1 72 ? -7.674 63.511 38.856 1.00 24.32 72 ARG B N 1
ATOM 1593 C CA . ARG B 1 72 ? -7.353 63.068 40.203 1.00 26.06 72 ARG B CA 1
ATOM 1594 C C . ARG B 1 72 ? -6.591 61.747 40.316 1.00 25.05 72 ARG B C 1
ATOM 1595 O O . ARG B 1 72 ? -5.838 61.552 41.268 1.00 25.16 72 ARG B O 1
ATOM 1603 N N . THR B 1 73 ? -6.767 60.846 39.354 1.00 23.35 73 THR B N 1
ATOM 1604 C CA . THR B 1 73 ? -6.065 59.557 39.402 1.00 24.72 73 THR B CA 1
ATOM 1605 C C . THR B 1 73 ? -4.780 59.558 38.575 1.00 25.80 73 THR B C 1
ATOM 1606 O O . THR B 1 73 ? -3.949 58.651 38.705 1.00 25.01 73 THR B O 1
ATOM 1610 N N . ALA B 1 74 ? -4.625 60.570 37.725 1.00 24.75 74 ALA B N 1
ATOM 1611 C CA . ALA B 1 74 ? -3.461 60.688 36.853 1.00 27.07 74 ALA B CA 1
ATOM 1612 C C . ALA B 1 74 ? -3.420 59.523 35.868 1.00 28.76 74 ALA B C 1
ATOM 1613 O O . ALA B 1 74 ? -2.352 59.099 35.429 1.00 26.80 74 ALA B O 1
ATOM 1623 N N . ASP B 1 76 ? -4.49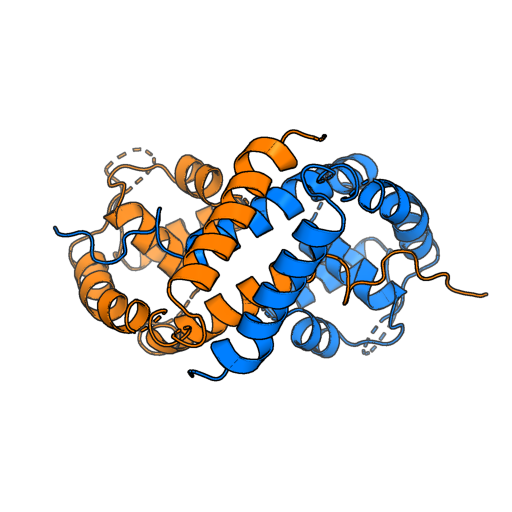1 57.527 32.210 1.00 33.13 76 ASP B N 1
ATOM 1624 C CA . ASP B 1 76 ? -4.591 57.870 30.797 1.00 33.89 76 ASP B CA 1
ATOM 1625 C C . ASP B 1 76 ? -6.046 58.244 30.525 1.00 32.71 76 ASP B C 1
ATOM 1626 O O . ASP B 1 76 ? -6.958 57.499 30.886 1.00 30.18 76 ASP B O 1
ATOM 1631 N N . LYS B 1 77 ? -6.260 59.396 29.895 1.00 31.26 77 LYS B N 1
ATOM 1632 C CA . LYS B 1 77 ? -7.611 59.866 29.590 1.00 30.24 77 LYS B CA 1
ATOM 1633 C C . LYS B 1 77 ? -8.385 58.922 28.672 1.00 29.11 77 LYS B C 1
ATOM 1634 O O . LYS B 1 77 ? -9.601 58.757 28.822 1.00 26.35 77 LYS B O 1
ATOM 1640 N N . VAL B 1 78 ? -7.689 58.312 27.717 1.00 26.72 78 VAL B N 1
ATOM 1641 C CA . VAL B 1 78 ? -8.331 57.385 26.792 1.00 27.00 78 VAL B CA 1
ATOM 1642 C C . VAL B 1 78 ? -8.812 56.148 27.542 1.00 25.94 78 VAL B C 1
ATOM 1643 O O . VAL B 1 78 ? -9.911 55.648 27.287 1.00 25.35 78 VAL B O 1
ATOM 1647 N N . ALA B 1 79 ? -7.988 55.661 28.468 1.00 24.12 79 ALA B N 1
ATOM 1648 C CA . ALA B 1 79 ? -8.337 54.491 29.265 1.00 23.17 79 ALA B CA 1
ATOM 1649 C C . ALA B 1 79 ? -9.549 54.794 30.134 1.00 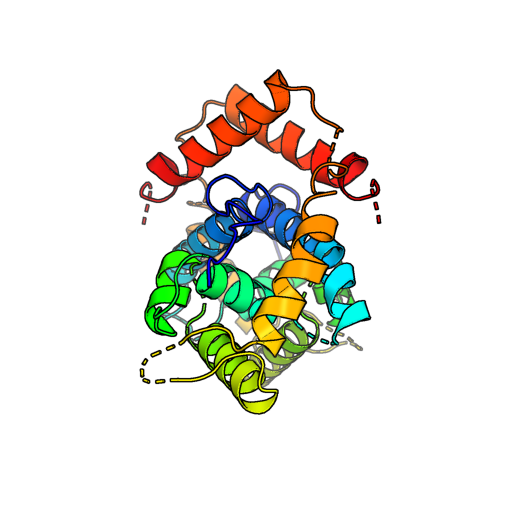22.90 79 ALA B C 1
ATOM 1650 O O . ALA B 1 79 ? -10.425 53.944 30.313 1.00 22.07 79 ALA B O 1
ATOM 1652 N N . VAL B 1 80 ? -9.594 56.004 30.683 1.00 19.62 80 VAL B N 1
ATOM 1653 C CA . VAL B 1 80 ? -10.715 56.390 31.533 1.00 19.67 80 VAL B CA 1
ATOM 1654 C C . VAL B 1 80 ? -12.006 56.497 30.724 1.00 19.15 80 VAL B C 1
ATOM 1655 O O . VAL B 1 80 ? -13.057 56.028 31.162 1.00 16.69 80 VAL B O 1
ATOM 1659 N N . SER B 1 81 ? -11.922 57.099 29.540 1.00 19.71 81 SER B N 1
ATOM 1660 C CA . SER B 1 81 ? -13.095 57.246 28.685 1.00 19.97 81 SER B CA 1
ATOM 1661 C C . SER B 1 81 ? -13.607 55.873 28.280 1.00 18.52 81 SER B C 1
ATOM 1662 O O . SER B 1 81 ? -14.815 55.649 28.215 1.00 18.06 81 SER B O 1
ATOM 1665 N N . ARG B 1 82 ? -12.684 54.957 28.006 1.00 17.80 82 ARG B N 1
ATOM 1666 C CA . ARG B 1 82 ? -13.064 53.601 27.625 1.00 19.78 82 ARG B CA 1
ATOM 1667 C C . ARG B 1 82 ? -13.786 52.898 28.778 1.00 17.71 82 ARG B C 1
ATOM 1668 O O . ARG B 1 82 ? -14.797 52.234 28.563 1.00 16.81 82 ARG B O 1
ATOM 1676 N N . ALA B 1 83 ? -13.265 53.043 29.993 1.00 16.24 83 ALA B N 1
ATOM 1677 C CA . ALA B 1 83 ? -13.888 52.415 31.160 1.00 15.16 83 ALA B CA 1
ATOM 1678 C C . ALA B 1 83 ? -15.290 52.996 31.387 1.00 14.47 83 ALA B C 1
ATOM 1679 O O . ALA B 1 83 ? -16.244 52.259 31.660 1.00 14.77 83 ALA B O 1
ATOM 1681 N N . VAL B 1 84 ? -15.413 54.315 31.262 1.00 12.60 84 VAL B N 1
ATOM 1682 C CA . VAL B 1 84 ? -16.699 54.986 31.439 1.00 15.27 84 VAL B CA 1
ATOM 1683 C C . VAL B 1 84 ? -17.699 54.476 30.393 1.00 16.46 84 VAL B C 1
ATOM 1684 O O . VAL B 1 84 ? -18.858 54.192 30.705 1.00 16.47 84 VAL B O 1
ATOM 1688 N N . ALA B 1 85 ? -17.242 54.357 29.151 1.00 15.66 85 ALA B N 1
ATOM 1689 C CA . ALA B 1 85 ? -18.097 53.882 28.068 1.00 17.98 85 ALA B CA 1
ATOM 1690 C C . ALA B 1 85 ? -18.631 52.484 28.365 1.00 18.40 85 ALA B C 1
ATOM 1691 O O . ALA B 1 85 ? -19.826 52.212 28.196 1.00 18.76 85 ALA B O 1
ATOM 1693 N N . ARG B 1 86 ? -17.746 51.600 28.814 1.00 18.95 86 ARG B N 1
ATOM 1694 C CA . ARG B 1 86 ? -18.132 50.231 29.128 1.00 18.58 86 ARG B CA 1
ATOM 1695 C C . ARG B 1 86 ? -19.087 50.150 30.321 1.00 18.71 86 ARG B C 1
ATOM 1696 O O . ARG B 1 86 ? -20.041 49.367 30.303 1.00 16.33 86 ARG B O 1
ATOM 1704 N N . LEU B 1 87 ? -18.841 50.959 31.351 1.00 16.11 87 LEU B N 1
ATOM 1705 C CA . LEU B 1 87 ? -19.704 50.962 32.535 1.00 16.41 87 LEU B CA 1
ATOM 1706 C C . LEU B 1 87 ? -21.092 51.510 32.204 1.00 16.96 87 LEU B C 1
ATOM 1707 O O . LEU B 1 87 ? -22.093 51.108 32.811 1.00 16.56 87 LEU B O 1
ATOM 1712 N N . LEU B 1 88 ? -21.153 52.436 31.250 1.00 16.60 88 LEU B N 1
ATOM 1713 C CA . LEU B 1 88 ? -22.429 53.010 30.839 1.00 17.41 88 LEU B CA 1
ATOM 1714 C C . LEU B 1 88 ? -23.226 51.970 30.058 1.00 19.33 88 LEU B C 1
ATOM 1715 O O . LEU B 1 88 ? -24.438 51.835 30.232 1.00 19.80 88 LEU B O 1
ATOM 1720 N N . GLU B 1 89 ? -22.540 51.233 29.195 1.00 20.33 89 GLU B N 1
ATOM 1721 C CA . GLU B 1 89 ? -23.197 50.209 28.395 1.00 23.31 89 GLU B CA 1
ATOM 1722 C C . GLU B 1 89 ? -23.751 49.123 29.313 1.00 22.53 89 GLU B C 1
ATOM 1723 O O . GLU B 1 89 ? -24.815 48.556 29.061 1.00 23.64 89 GLU B O 1
ATOM 1729 N N . ARG B 1 90 ? -23.027 48.848 30.390 1.00 21.60 90 ARG B N 1
ATOM 1730 C CA . ARG B 1 90 ? -23.432 47.829 31.347 1.00 21.20 90 ARG B CA 1
ATOM 1731 C C . ARG B 1 90 ? -24.493 48.329 32.321 1.00 19.22 90 ARG B C 1
ATOM 1732 O O . ARG B 1 90 ? -25.131 47.542 33.030 1.00 16.51 90 ARG B O 1
ATOM 1740 N N . GLY B 1 91 ? -24.669 49.641 32.364 1.00 15.01 91 GLY B N 1
ATOM 1741 C CA . GLY B 1 91 ? -25.665 50.217 33.246 1.00 15.42 91 GLY B CA 1
ATOM 1742 C C . GLY B 1 91 ? -25.229 50.328 34.693 1.00 13.44 91 GLY B C 1
ATOM 1743 O O . GLY B 1 91 ? -26.070 50.466 35.576 1.00 15.35 91 GLY B O 1
ATOM 1744 N N . PHE B 1 92 ? -23.923 50.273 34.942 1.00 13.89 92 PHE B N 1
ATOM 1745 C CA . PHE B 1 92 ? -23.405 50.382 36.306 1.00 13.44 92 PHE B CA 1
ATOM 1746 C C . PHE B 1 92 ? -23.221 51.842 36.722 1.00 15.45 92 PHE B C 1
ATOM 1747 O O . PHE B 1 92 ? -23.131 52.148 37.911 1.00 14.70 92 PHE B O 1
ATOM 1755 N N . ILE B 1 93 ? -23.145 52.739 35.744 1.00 15.11 93 ILE B N 1
ATOM 1756 C CA . ILE B 1 93 ? -23.047 54.167 36.042 1.00 16.04 93 ILE B CA 1
ATOM 1757 C C . ILE B 1 93 ? -24.019 54.867 35.101 1.00 18.15 93 ILE B C 1
ATOM 1758 O O . ILE B 1 93 ? -24.475 54.276 34.123 1.00 18.17 93 ILE B O 1
ATOM 1763 N N . ARG B 1 94 ? -24.346 56.118 35.401 1.00 18.61 94 ARG B N 1
ATOM 1764 C CA . ARG B 1 94 ? -25.284 56.862 34.575 1.00 20.61 94 ARG B CA 1
ATOM 1765 C C . ARG B 1 94 ? -24.830 58.302 34.441 1.00 22.81 94 ARG B C 1
ATOM 1766 O O . ARG B 1 94 ? -24.080 58.800 35.277 1.00 19.44 94 ARG B O 1
ATOM 1774 N N . ARG B 1 95 ? -25.285 58.963 33.384 1.00 25.43 95 ARG B N 1
ATOM 1775 C CA . ARG B 1 95 ? -24.932 60.356 33.149 1.00 31.17 95 ARG B CA 1
ATOM 1776 C C . ARG B 1 95 ? -26.065 61.236 33.674 1.00 34.35 95 ARG B C 1
ATOM 1777 O O . ARG B 1 95 ? -27.238 60.886 33.543 1.00 34.24 95 ARG B O 1
ATOM 1785 N N . GLU B 1 96 ? -25.703 62.366 34.276 1.00 38.45 96 GLU B N 1
ATOM 1786 C CA . GLU B 1 96 ? -26.661 63.321 34.833 1.00 42.73 96 GLU B CA 1
ATOM 1787 C C . GLU B 1 96 ? -27.979 62.688 35.265 1.00 43.82 96 GLU B C 1
ATOM 1788 O O . GLU B 1 96 ? -29.022 63.346 35.270 1.00 45.30 96 GLU B O 1
ATOM 1794 N N . SER B 1 105 ? -20.134 64.656 30.593 1.00 36.14 105 SER B N 1
ATOM 1795 C CA . SER B 1 105 ? -20.849 65.462 31.574 1.00 34.73 105 SER B CA 1
ATOM 1796 C C . SER B 1 105 ? -20.696 64.879 32.978 1.00 33.21 105 SER B C 1
ATOM 1797 O O . SER B 1 105 ? -19.629 64.385 33.339 1.00 34.44 105 SER B O 1
ATOM 1808 N N . LEU B 1 107 ? -21.250 62.187 35.965 1.00 20.75 107 LEU B N 1
ATOM 1809 C CA . LEU B 1 107 ? -21.432 60.744 36.115 1.00 18.40 107 LEU B CA 1
ATOM 1810 C C . LEU B 1 107 ? -21.709 60.338 37.558 1.00 18.05 107 LEU B C 1
ATOM 1811 O O . LEU B 1 107 ? -21.222 60.964 38.498 1.00 16.82 107 LEU B O 1
ATOM 1816 N N . ALA B 1 108 ? -22.472 59.263 37.727 1.00 16.27 108 ALA B N 1
ATOM 1817 C CA . ALA B 1 108 ? -22.798 58.772 39.056 1.00 15.14 108 ALA B CA 1
ATOM 1818 C C . ALA B 1 108 ? -23.083 57.279 38.989 1.00 15.38 108 ALA B C 1
ATOM 1819 O O . ALA B 1 108 ? -23.369 56.744 37.920 1.00 14.63 108 ALA B O 1
ATOM 1821 N N . LEU B 1 109 ? -22.999 56.605 40.129 1.00 15.02 109 LEU B N 1
ATOM 1822 C CA . LEU B 1 109 ? -23.296 55.181 40.158 1.00 14.47 109 LEU B CA 1
ATOM 1823 C C . LEU B 1 109 ? -24.797 54.995 40.010 1.00 16.09 109 LEU B C 1
ATOM 1824 O O . LEU B 1 109 ? -25.581 55.823 40.475 1.00 16.76 109 LEU B O 1
ATOM 1829 N N . SER B 1 110 ? -25.189 53.912 39.354 1.00 15.58 110 SER B N 1
ATOM 1830 C CA . SER B 1 110 ? -26.602 53.576 39.213 1.00 15.61 110 SER B CA 1
ATOM 1831 C C . SER B 1 110 ? -26.810 52.588 40.353 1.00 15.61 110 SER B C 1
ATOM 1832 O O . SER B 1 110 ? -25.844 52.125 40.950 1.00 13.74 110 SER B O 1
ATOM 1835 N N . PRO B 1 111 ? -28.068 52.258 40.678 1.00 15.66 111 PRO B N 1
ATOM 1836 C CA . PRO B 1 111 ? -28.304 51.300 41.761 1.00 15.41 111 PRO B CA 1
ATOM 1837 C C . PRO B 1 111 ? -27.585 49.969 41.506 1.00 15.33 111 PRO B C 1
ATOM 1838 O O . PRO B 1 111 ? -27.148 49.301 42.443 1.00 14.00 111 PRO B O 1
ATOM 1842 N N . ALA B 1 112 ? -27.461 49.585 40.237 1.00 13.79 112 ALA B N 1
ATOM 1843 C CA . ALA B 1 112 ? -26.799 48.328 39.894 1.00 13.46 112 ALA B CA 1
ATOM 1844 C C . ALA B 1 112 ? -25.305 48.437 40.186 1.00 14.56 112 ALA B C 1
ATOM 1845 O O . ALA B 1 112 ? -24.692 47.499 40.699 1.00 13.71 112 ALA B O 1
ATOM 1847 N N . GLY B 1 113 ? -24.724 49.584 39.855 1.00 12.72 113 GLY B N 1
ATOM 1848 C CA . GLY B 1 113 ? -23.311 49.784 40.116 1.00 14.04 113 GLY B CA 1
ATOM 1849 C C . GLY B 1 113 ? -23.037 49.866 41.608 1.00 14.36 113 GLY B C 1
ATOM 1850 O O . GLY B 1 113 ? -21.995 49.403 42.080 1.00 15.16 113 GLY B O 1
ATOM 1851 N N . ARG B 1 114 ? -23.973 50.445 42.356 1.00 15.33 114 ARG B N 1
ATOM 1852 C CA . ARG B 1 114 ? -23.807 50.586 43.802 1.00 16.34 114 ARG B CA 1
ATOM 1853 C C . ARG B 1 114 ? -23.873 49.224 44.481 1.00 17.00 114 ARG B C 1
ATOM 1854 O O . ARG B 1 114 ? -23.189 48.987 45.472 1.00 19.54 114 ARG B O 1
ATOM 1862 N N . GLN B 1 115 ? -24.698 48.329 43.943 1.00 17.01 115 GLN B N 1
ATOM 1863 C CA . GLN B 1 115 ? -24.817 46.978 44.489 1.00 18.98 115 GLN B CA 1
ATOM 1864 C C . GLN B 1 115 ? -23.474 46.269 44.313 1.00 17.61 115 GLN B C 1
ATOM 1865 O O . GLN B 1 115 ? -23.010 45.550 45.202 1.00 18.05 115 GLN B O 1
ATOM 1871 N N . VAL B 1 116 ? -22.842 46.480 43.161 1.00 17.99 116 VAL B N 1
ATOM 1872 C CA . VAL B 1 116 ? -21.541 45.877 42.899 1.00 16.79 116 VAL B CA 1
ATOM 1873 C C . VAL B 1 116 ? -20.531 46.467 43.885 1.00 15.29 116 VAL B C 1
ATOM 1874 O O . VAL B 1 116 ? -19.765 45.740 44.519 1.00 16.10 116 VAL B O 1
ATOM 1878 N N . TYR B 1 117 ? -20.548 47.790 44.011 1.00 15.55 117 TYR B N 1
ATOM 1879 C CA . TYR B 1 117 ? -19.649 48.511 44.910 1.00 16.26 117 TYR B CA 1
ATOM 1880 C C . TYR B 1 117 ? -19.755 48.011 46.345 1.00 17.28 117 TYR B C 1
ATOM 1881 O O . TYR B 1 117 ? -18.746 47.729 46.990 1.00 15.73 117 TYR B O 1
ATOM 1890 N N . GLU B 1 118 ? -20.982 47.903 46.846 1.00 17.31 118 GLU B N 1
ATOM 1891 C CA . GLU B 1 118 ? -21.187 47.459 48.223 1.00 20.26 118 GLU B CA 1
ATOM 1892 C C . GLU B 1 118 ? -20.806 45.993 48.439 1.00 19.78 118 GLU B C 1
ATOM 1893 O O . GLU B 1 118 ? -20.493 45.585 49.558 1.00 19.84 118 GLU B O 1
ATOM 1899 N N . THR B 1 119 ? -20.796 45.211 47.366 1.00 18.62 119 THR B N 1
ATOM 1900 C CA . THR B 1 119 ? -20.437 43.802 47.472 1.00 20.52 119 THR B CA 1
ATOM 1901 C C . THR B 1 119 ? -18.922 43.614 47.424 1.00 20.17 119 THR B C 1
ATOM 1902 O O . THR B 1 119 ? -18.366 42.775 48.133 1.00 21.94 119 THR B O 1
ATOM 1906 N N . VAL B 1 120 ? -18.262 44.421 46.601 1.00 18.35 120 VAL B N 1
ATOM 1907 C CA . VAL B 1 120 ? -16.818 44.317 46.406 1.00 18.34 120 VAL B CA 1
ATOM 1908 C C . VAL B 1 120 ? -15.959 45.102 47.398 1.00 17.62 120 VAL B C 1
ATOM 1909 O O . VAL B 1 120 ? -14.946 44.593 47.888 1.00 18.51 120 VAL B O 1
ATOM 1913 N N . ALA B 1 121 ? -16.369 46.330 47.694 1.00 16.71 121 ALA B N 1
ATOM 1914 C CA . ALA B 1 121 ? -15.629 47.205 48.602 1.00 17.65 121 ALA B CA 1
ATOM 1915 C C . ALA B 1 121 ? -15.163 46.535 49.895 1.00 19.82 121 ALA B C 1
ATOM 1916 O O . ALA B 1 121 ? -13.990 46.630 50.258 1.00 18.25 121 ALA B O 1
ATOM 1918 N N . PRO B 1 122 ? -16.075 45.855 50.614 1.00 20.96 122 PRO B N 1
ATOM 1919 C CA . PRO B 1 122 ? -15.696 45.190 51.867 1.00 22.14 122 PRO B CA 1
ATOM 1920 C C . PRO B 1 122 ? -14.519 44.233 51.696 1.00 22.61 122 PRO B C 1
ATOM 1921 O O . PRO B 1 122 ? -13.591 44.221 52.507 1.00 21.41 122 PRO B O 1
ATOM 1925 N N . LEU B 1 123 ? -14.568 43.441 50.629 1.00 21.88 123 LEU B N 1
ATOM 1926 C CA . LEU B 1 123 ? -13.527 42.464 50.320 1.00 21.10 123 LEU B CA 1
ATOM 1927 C C . LEU B 1 123 ? -12.200 43.138 49.980 1.00 21.54 123 LEU B C 1
ATOM 1928 O O . LEU B 1 123 ? -11.125 42.623 50.314 1.00 19.33 123 LEU B O 1
ATOM 1933 N N . VAL B 1 124 ? -12.278 44.282 49.304 1.00 19.49 124 VAL B N 1
ATOM 1934 C CA . VAL B 1 124 ? -11.081 45.028 48.936 1.00 19.53 124 VAL B CA 1
ATOM 1935 C C . VAL B 1 124 ? -10.450 45.626 50.188 1.00 18.65 124 VAL B C 1
ATOM 1936 O O . VAL B 1 124 ? -9.232 45.626 50.333 1.00 17.89 124 VAL B O 1
ATOM 1940 N N . ASN B 1 125 ? -11.281 46.137 51.092 1.00 21.05 125 ASN B N 1
ATOM 1941 C CA . ASN B 1 125 ? -10.772 46.708 52.340 1.00 22.42 125 ASN B CA 1
ATOM 1942 C C . ASN B 1 125 ? -10.053 45.630 53.141 1.00 21.61 125 ASN B C 1
ATOM 1943 O O . ASN B 1 125 ? -9.002 45.874 53.740 1.00 20.15 125 ASN B O 1
ATOM 1948 N N . GLU B 1 126 ? -10.640 44.438 53.157 1.00 21.33 126 GLU B N 1
ATOM 1949 C CA . GLU B 1 126 ? -10.071 43.314 53.885 1.00 24.52 126 GLU B CA 1
ATOM 1950 C C . GLU B 1 126 ? -8.688 42.967 53.338 1.00 23.37 126 GLU B C 1
ATOM 1951 O O . GLU B 1 126 ? -7.746 42.742 54.095 1.00 22.15 126 GLU B O 1
ATOM 1965 N N . GLU B 1 128 ? -6.660 44.937 51.688 1.00 20.82 128 GLU B N 1
ATOM 1966 C CA . GLU B 1 128 ? -5.737 46.028 51.968 1.00 21.18 128 GLU B CA 1
ATOM 1967 C C . GLU B 1 128 ? -5.260 45.906 53.414 1.00 21.11 128 GLU B C 1
ATOM 1968 O O . GLU B 1 128 ? -4.106 46.198 53.725 1.00 19.24 128 GLU B O 1
ATOM 1974 N N . GLN B 1 129 ? -6.156 45.471 54.294 1.00 20.63 129 GLN B N 1
ATOM 1975 C CA . GLN B 1 129 ? -5.806 45.304 55.701 1.00 22.79 129 GLN B CA 1
ATOM 1976 C C . GLN B 1 129 ? -4.699 44.265 55.821 1.00 21.60 129 GLN B C 1
ATOM 1977 O O . GLN B 1 129 ? -3.728 44.456 56.558 1.00 22.04 129 GLN B O 1
ATOM 1983 N N . ARG B 1 130 ? -4.847 43.164 55.093 1.00 19.92 130 ARG B N 1
ATOM 1984 C CA . ARG B 1 130 ? -3.846 42.110 55.119 1.00 20.26 130 ARG B CA 1
ATOM 1985 C C . ARG B 1 130 ? -2.518 42.631 54.581 1.00 19.77 130 ARG B C 1
ATOM 1986 O O . ARG B 1 130 ? -1.455 42.328 55.124 1.00 19.28 130 ARG B O 1
ATOM 1994 N N . LEU B 1 131 ? -2.581 43.410 53.506 1.00 18.20 131 LEU B N 1
ATOM 1995 C CA . LEU B 1 131 ? -1.383 43.995 52.907 1.00 18.51 131 LEU B CA 1
ATOM 1996 C C . LEU B 1 131 ? -0.595 44.850 53.899 1.00 18.92 131 LEU B C 1
ATOM 1997 O O . LEU B 1 131 ? 0.627 44.723 54.006 1.00 19.02 131 LEU B O 1
ATOM 2010 N N . SER B 1 133 ? -0.825 44.812 57.200 1.00 17.84 133 SER B N 1
ATOM 2011 C CA . SER B 1 133 ? -0.584 44.148 58.481 1.00 19.40 133 SER B CA 1
ATOM 2012 C C . SER B 1 133 ? 0.879 43.752 58.698 1.00 18.24 133 SER B C 1
ATOM 2013 O O . SER B 1 133 ? 1.261 43.377 59.809 1.00 19.25 133 SER B O 1
ATOM 2016 N N . VAL B 1 134 ? 1.698 43.823 57.652 1.00 16.34 134 VAL B N 1
ATOM 2017 C CA . VAL B 1 134 ? 3.105 43.467 57.800 1.00 15.43 134 VAL B CA 1
ATOM 2018 C C . VAL B 1 134 ? 3.896 44.672 58.296 1.00 14.64 134 VAL B C 1
ATOM 2019 O O . VAL B 1 134 ? 5.109 44.600 58.453 1.00 14.75 134 VAL B O 1
ATOM 2023 N N . PHE B 1 135 ? 3.193 45.773 58.542 1.00 16.84 135 PHE B N 1
ATOM 2024 C CA . PHE B 1 135 ? 3.806 47.007 59.038 1.00 19.46 135 PHE B CA 1
ATOM 2025 C C . PHE B 1 135 ? 3.253 47.376 60.412 1.00 19.96 135 PHE B C 1
ATOM 2026 O O . PHE B 1 135 ? 2.072 47.185 60.681 1.00 19.71 135 PHE B O 1
ATOM 2034 N N . SER B 1 136 ? 4.109 47.916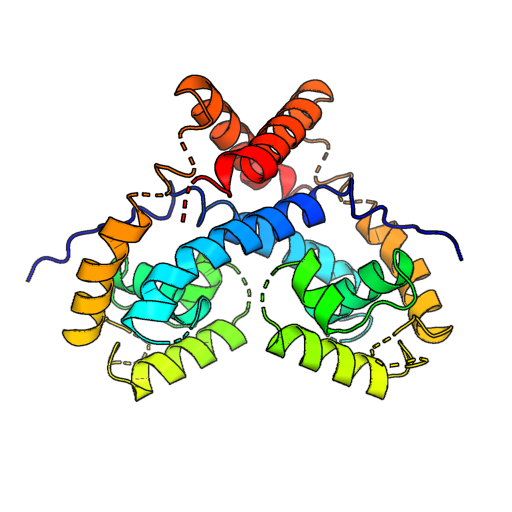 61.273 1.00 21.13 136 SER B N 1
ATOM 2035 C CA . SER B 1 136 ? 3.680 48.359 62.592 1.00 22.74 136 SER B CA 1
ATOM 2036 C C . SER B 1 136 ? 2.963 49.695 62.370 1.00 23.54 136 SER B C 1
ATOM 2037 O O . SER B 1 136 ? 3.065 50.284 61.292 1.00 20.78 136 SER B O 1
ATOM 2040 N N . ALA B 1 137 ? 2.244 50.176 63.378 1.00 24.79 137 ALA B N 1
ATOM 2041 C CA . ALA B 1 137 ? 1.532 51.444 63.246 1.00 26.65 137 ALA B CA 1
ATOM 2042 C C . ALA B 1 137 ? 2.500 52.555 62.833 1.00 27.39 137 ALA B C 1
ATOM 2043 O O . ALA B 1 137 ? 2.206 53.346 61.934 1.00 28.87 137 ALA B O 1
ATOM 2045 N N . GLU B 1 138 ? 3.662 52.593 63.479 1.00 28.15 138 GLU B N 1
ATOM 2046 C CA . GLU B 1 138 ? 4.679 53.601 63.188 1.00 29.60 138 GLU B CA 1
ATOM 2047 C C . GLU B 1 138 ? 5.180 53.537 61.745 1.00 28.52 138 GLU B C 1
ATOM 2048 O O . GLU B 1 138 ? 5.271 54.565 61.068 1.00 29.03 138 GLU B O 1
ATOM 2054 N N . GLU B 1 139 ? 5.510 52.333 61.284 1.00 26.98 139 GLU B N 1
ATOM 2055 C CA . GLU B 1 139 ? 6.003 52.141 59.922 1.00 26.06 139 GLU B CA 1
ATOM 2056 C C . GLU B 1 139 ? 4.962 52.582 58.903 1.00 25.07 139 GLU B C 1
ATOM 2057 O O . GLU B 1 139 ? 5.290 53.216 57.896 1.00 23.07 139 GLU B O 1
ATOM 2063 N N . GLN B 1 140 ? 3.706 52.235 59.158 1.00 24.01 140 GLN B N 1
ATOM 2064 C CA . GLN B 1 140 ? 2.624 52.618 58.263 1.00 26.43 140 GLN B CA 1
ATOM 2065 C C . GLN B 1 140 ? 2.544 54.140 58.183 1.00 26.84 140 GLN B C 1
ATOM 2066 O O . GLN B 1 140 ? 2.414 54.709 57.098 1.00 26.20 140 GLN B O 1
ATOM 2072 N N . GLN B 1 141 ? 2.633 54.796 59.336 1.00 26.41 141 GLN B N 1
ATOM 2073 C CA . GLN B 1 141 ? 2.574 56.253 59.390 1.00 28.64 141 GLN B CA 1
ATOM 2074 C C . GLN B 1 141 ? 3.762 56.851 58.639 1.00 27.18 141 GLN B C 1
ATOM 2075 O O . GLN B 1 141 ? 3.618 57.838 57.914 1.00 26.14 141 GLN B O 1
ATOM 2081 N N . THR B 1 142 ? 4.934 56.245 58.813 1.00 25.98 142 THR B N 1
ATOM 2082 C CA . THR B 1 142 ? 6.145 56.712 58.147 1.00 26.83 142 THR B CA 1
ATOM 2083 C C . THR B 1 142 ? 6.002 56.648 56.628 1.00 26.63 142 THR B C 1
ATOM 2084 O O . THR B 1 142 ? 6.347 57.596 55.925 1.00 25.86 142 THR B O 1
ATOM 2088 N N . LEU B 1 143 ? 5.500 55.525 56.123 1.00 25.42 143 LEU B N 1
ATOM 2089 C CA . LEU B 1 143 ? 5.324 55.366 54.682 1.00 25.37 143 LEU B CA 1
ATOM 2090 C C . LEU B 1 143 ? 4.402 56.450 54.133 1.00 26.25 143 LEU B C 1
ATOM 2091 O O . LEU B 1 143 ? 4.750 57.156 53.186 1.00 24.54 143 LEU B O 1
ATOM 2096 N N . GLU B 1 144 ? 3.225 56.581 54.734 1.00 26.65 144 GLU B N 1
ATOM 2097 C CA . GLU B 1 144 ? 2.264 57.584 54.297 1.00 28.87 144 GLU B CA 1
ATOM 2098 C C . GLU B 1 144 ? 2.882 58.980 54.346 1.00 27.99 144 GLU B C 1
ATOM 2099 O O . GLU B 1 144 ? 2.622 59.812 53.481 1.00 26.42 144 GLU B O 1
ATOM 2105 N N . ARG B 1 145 ? 3.713 59.219 55.355 1.00 27.65 145 ARG B N 1
ATOM 2106 C CA . ARG B 1 145 ? 4.373 60.507 55.523 1.00 29.22 145 ARG B CA 1
ATOM 2107 C C . ARG B 1 145 ? 5.374 60.762 54.397 1.00 27.41 145 ARG B C 1
ATOM 2108 O O . ARG B 1 145 ? 5.442 61.868 53.856 1.00 28.41 145 ARG B O 1
ATOM 2116 N N . LEU B 1 146 ? 6.146 59.740 54.041 1.00 25.31 146 LEU B N 1
ATOM 2117 C CA . LEU B 1 146 ? 7.128 59.876 52.973 1.00 25.10 146 LEU B CA 1
ATOM 2118 C C . LEU B 1 146 ? 6.418 60.027 51.631 1.00 25.25 146 LEU B C 1
ATOM 2119 O O . LEU B 1 146 ? 6.862 60.787 50.769 1.00 26.28 146 LEU B O 1
ATOM 2124 N N . ILE B 1 147 ? 5.312 59.309 51.455 1.00 25.49 147 ILE B N 1
ATOM 2125 C CA . ILE B 1 147 ? 4.545 59.398 50.217 1.00 26.13 147 ILE B CA 1
ATOM 2126 C C . ILE B 1 147 ? 3.964 60.802 50.060 1.00 27.12 147 ILE B C 1
ATOM 2127 O O . ILE B 1 147 ? 4.002 61.380 48.971 1.00 25.77 147 ILE B O 1
ATOM 2132 N N . ASP B 1 148 ? 3.422 61.344 51.148 1.00 25.91 148 ASP B N 1
ATOM 2133 C CA . ASP B 1 148 ? 2.842 62.683 51.122 1.00 26.73 148 ASP B CA 1
ATOM 2134 C C . ASP B 1 148 ? 3.900 63.723 50.776 1.00 25.88 148 ASP B C 1
ATOM 2135 O O . ASP B 1 148 ? 3.620 64.688 50.068 1.00 25.58 148 ASP B O 1
ATOM 2140 N N . ARG B 1 149 ? 5.115 63.527 51.276 1.00 24.06 149 ARG B N 1
ATOM 2141 C CA . ARG B 1 149 ? 6.198 64.461 50.998 1.00 25.65 149 ARG B CA 1
ATOM 2142 C C . ARG B 1 149 ? 6.585 64.426 49.524 1.00 25.53 149 ARG B C 1
ATOM 2143 O O . ARG B 1 149 ? 6.834 65.467 48.922 1.00 24.15 149 ARG B O 1
ATOM 2151 N N . LEU B 1 150 ? 6.631 63.231 48.942 1.00 25.32 150 LEU B N 1
ATOM 2152 C CA . LEU B 1 150 ? 6.965 63.103 47.527 1.00 25.11 150 LEU B CA 1
ATOM 2153 C C . LEU B 1 150 ? 5.907 63.779 46.669 1.00 25.82 150 LEU B C 1
ATOM 2154 O O . LEU B 1 150 ? 6.224 64.454 45.688 1.00 26.61 150 LEU B O 1
ATOM 2159 N N . ALA B 1 151 ? 4.646 63.593 47.046 1.00 24.77 151 ALA B N 1
ATOM 2160 C CA . ALA B 1 151 ? 3.532 64.174 46.304 1.00 27.87 151 ALA B CA 1
ATOM 2161 C C . ALA B 1 151 ? 3.478 65.692 46.418 1.00 27.75 151 ALA B C 1
ATOM 2162 O O . ALA B 1 151 ? 3.308 66.389 45.420 1.00 29.36 151 ALA B O 1
ATOM 2164 N N . LYS B 1 152 ? 3.629 66.205 47.633 1.00 28.50 152 LYS B N 1
ATOM 2165 C CA . LYS B 1 152 ? 3.560 67.643 47.854 1.00 30.35 152 LYS B CA 1
ATOM 2166 C C . LYS B 1 152 ? 4.804 68.459 47.513 1.00 28.80 152 LYS B C 1
ATOM 2167 O O . LYS B 1 152 ? 4.695 69.521 46.900 1.00 29.40 152 LYS B O 1
ATOM 2173 N N . ASP B 1 153 ? 5.982 67.979 47.895 1.00 28.62 153 ASP B N 1
ATOM 2174 C CA . ASP B 1 153 ? 7.201 68.736 47.629 1.00 29.72 153 ASP B CA 1
ATOM 2175 C C . ASP B 1 153 ? 8.125 68.150 46.573 1.00 27.96 153 ASP B C 1
ATOM 2176 O O . ASP B 1 153 ? 8.975 68.855 46.033 1.00 27.04 153 ASP B O 1
ATOM 2181 N N . GLY B 1 154 ? 7.969 66.865 46.282 1.00 25.87 154 GLY B N 1
ATOM 2182 C CA . GLY B 1 154 ? 8.822 66.245 45.283 1.00 26.29 154 GLY B CA 1
ATOM 2183 C C . GLY B 1 154 ? 8.348 66.460 43.856 1.00 24.96 154 GLY B C 1
ATOM 2184 O O . GLY B 1 154 ? 9.137 66.815 42.979 1.00 25.56 154 GLY B O 1
ATOM 2185 N N . LEU B 1 155 ? 7.059 66.245 43.617 1.00 23.05 155 LEU B N 1
ATOM 2186 C CA . LEU B 1 155 ? 6.499 66.403 42.280 1.00 25.10 155 LEU B CA 1
ATOM 2187 C C . LEU B 1 155 ? 6.789 67.742 41.603 1.00 25.68 155 LEU B C 1
ATOM 2188 O O . LEU B 1 155 ? 7.181 67.776 40.439 1.00 23.75 155 LEU B O 1
ATOM 2193 N N . PRO B 1 156 ? 6.598 68.864 42.317 1.00 26.83 156 PRO B N 1
ATOM 2194 C CA . PRO B 1 156 ? 6.864 70.164 41.691 1.00 26.92 156 PRO B CA 1
ATOM 2195 C C . PRO B 1 156 ? 8.318 70.419 41.296 1.00 26.72 156 PRO B C 1
ATOM 2196 O O . PRO B 1 156 ? 8.599 71.322 40.506 1.00 28.05 156 PRO B O 1
ATOM 2200 N N . ARG B 1 157 ? 9.242 69.632 41.840 1.00 24.45 157 ARG B N 1
ATOM 2201 C CA . ARG B 1 157 ? 10.658 69.809 41.526 1.00 25.03 157 ARG B CA 1
ATOM 2202 C C . ARG B 1 157 ? 11.087 69.074 40.262 1.00 25.52 157 ARG B C 1
ATOM 2203 O O . ARG B 1 157 ? 12.191 69.283 39.761 1.00 23.68 157 ARG B O 1
ATOM 2219 N N . ALA B 1 159 ? 9.637 69.017 36.923 1.00 28.72 159 ALA B N 1
ATOM 2220 C CA . ALA B 1 159 ? 9.650 69.767 35.668 1.00 31.06 159 ALA B CA 1
ATOM 2221 C C . ALA B 1 159 ? 10.988 70.464 35.446 1.00 32.16 159 ALA B C 1
ATOM 2222 O O . ALA B 1 159 ? 11.590 70.915 36.442 1.00 31.36 159 ALA B O 1
#

Nearest PDB structures (foldseek):
  2fa5-assembly1_A  TM=9.844E-01  e=2.576E-17  Xanthomonas campestris
  6c28-assembly3_D  TM=8.052E-01  e=3.041E-04  Rhodopseudomonas palustris CGA009
  5x80-assembly2_C  TM=7.498E-01  e=6.271E-04  Mycobacterium tuberculosis H37Rv
  3kp5-assembly1_B  TM=6.367E-01  e=3.230E-04  Staphylococcus epidermidis RP62A
  3kp4-assembly1_A  TM=7.325E-01  e=5.179E-03  Staphylococcus epidermidis RP62A

InterPro domains:
  IPR000835 MarR-type HTH domain [PF12802] (45-104)
  IPR000835 MarR-type HTH domain [PR00598] (64-80)
  IPR000835 MarR-type HTH domain [PR00598] (81-96)
  IPR000835 MarR-type HTH domain [PR00598] (100-116)
  IPR000835 MarR-type HTH domain [PR00598] (130-150)
  IPR000835 MarR-type HTH domain [PS50995] (19-152)
  IPR000835 MarR-type HTH domain [SM00347] (40-140)
  IPR023187 Transcriptional regulator MarR-type, conserved site [PS01117] (79-113)
  IPR036388 Winged helix-like DNA-binding domain superfamily [G3DSA:1.10.10.10] (1-162)
  IPR036390 Winged helix DNA-binding domain superfamily [SSF46785] (9-152)
  IPR052067 Metal-responsive HTH-type transcriptional regulators [PTHR35790] (11-152)